Protein AF-A0A2S8PG61-F1 (afdb_monomer_lite)

pLDDT: mean 81.46, std 10.94, range [46.75, 96.38]

Radius of gyration: 24.66 Å; chains: 1; bounding box: 48×45×81 Å

Structure (mmCIF, N/CA/C/O backbone):
data_AF-A0A2S8PG61-F1
#
_entry.id   AF-A0A2S8PG61-F1
#
loop_
_atom_site.group_PDB
_atom_site.id
_atom_site.type_symbol
_atom_site.label_atom_id
_atom_site.label_alt_id
_atom_site.label_comp_id
_atom_site.label_asym_id
_atom_site.label_entity_id
_atom_site.label_seq_id
_atom_site.pdbx_PDB_ins_code
_atom_site.Cartn_x
_atom_site.Cartn_y
_atom_site.Cartn_z
_atom_site.occupancy
_atom_site.B_iso_or_equiv
_atom_site.auth_seq_id
_atom_site.auth_comp_id
_atom_site.auth_asym_id
_atom_site.auth_atom_id
_atom_site.pdbx_PDB_model_num
ATOM 1 N N . MET A 1 1 ? -19.418 -25.663 -50.266 1.00 54.78 1 MET A N 1
ATOM 2 C CA . MET A 1 1 ? -18.998 -24.947 -49.037 1.00 54.78 1 MET A CA 1
ATOM 3 C C . MET A 1 1 ? -17.498 -25.136 -48.743 1.00 54.78 1 MET A C 1
ATOM 5 O O . MET A 1 1 ? -17.201 -25.774 -47.749 1.00 54.78 1 MET A O 1
ATOM 9 N N . LYS A 1 2 ? -16.518 -24.731 -49.581 1.00 58.59 2 LYS A N 1
ATOM 10 C CA . LYS A 1 2 ? -15.133 -25.245 -49.352 1.00 58.59 2 LYS A CA 1
ATOM 11 C C . LYS A 1 2 ? -13.907 -24.356 -49.646 1.00 58.59 2 LYS A C 1
ATOM 13 O O . LYS A 1 2 ? -12.810 -24.835 -49.410 1.00 58.59 2 LYS A O 1
ATOM 18 N N . LYS A 1 3 ? -14.016 -23.087 -50.073 1.00 56.06 3 LYS A N 1
ATOM 19 C CA . LYS A 1 3 ? -12.805 -22.240 -50.269 1.00 56.06 3 LYS A CA 1
ATOM 20 C C . LYS A 1 3 ? -12.860 -20.879 -49.573 1.00 56.06 3 LYS A C 1
ATOM 22 O O . LYS A 1 3 ? -11.926 -20.515 -48.870 1.00 56.06 3 LYS A O 1
ATOM 27 N N . ASN A 1 4 ? -13.991 -20.183 -49.668 1.00 58.91 4 ASN A N 1
ATOM 28 C CA . ASN A 1 4 ? -14.114 -18.824 -49.121 1.00 58.91 4 ASN A CA 1
ATOM 29 C C . ASN A 1 4 ? -14.263 -18.802 -47.587 1.00 58.91 4 ASN A C 1
ATOM 31 O O . ASN A 1 4 ? -13.839 -17.852 -46.945 1.00 58.91 4 ASN A O 1
ATOM 35 N N . TRP A 1 5 ? -14.804 -19.870 -46.992 1.00 64.88 5 TRP A N 1
ATOM 36 C CA . TRP A 1 5 ? -14.913 -20.013 -45.533 1.00 64.88 5 TRP A CA 1
ATOM 37 C C . TRP A 1 5 ? -13.575 -20.374 -44.880 1.00 64.88 5 TRP A C 1
ATOM 39 O O . TRP A 1 5 ? -13.250 -19.857 -43.819 1.00 64.88 5 TRP A O 1
ATOM 49 N N . ALA A 1 6 ? -12.764 -21.201 -45.548 1.00 70.81 6 ALA A N 1
ATOM 50 C CA . ALA A 1 6 ? -11.418 -21.524 -45.084 1.00 70.81 6 ALA A CA 1
ATOM 51 C C . ALA A 1 6 ? -10.512 -20.282 -45.094 1.00 70.81 6 ALA A C 1
ATOM 53 O O . ALA A 1 6 ? -9.771 -20.062 -44.144 1.00 70.81 6 ALA A O 1
ATOM 54 N N . ALA A 1 7 ? -10.628 -19.432 -46.122 1.00 75.06 7 ALA A N 1
ATOM 55 C CA . ALA A 1 7 ? -9.882 -18.177 -46.205 1.00 75.06 7 ALA A CA 1
ATOM 56 C C . ALA A 1 7 ? -10.257 -17.184 -45.089 1.00 75.06 7 ALA A C 1
ATOM 58 O O . ALA A 1 7 ? -9.362 -16.562 -44.520 1.00 75.06 7 ALA A O 1
ATOM 59 N N . LEU A 1 8 ? -11.547 -17.078 -44.741 1.00 79.19 8 LEU A N 1
ATOM 60 C CA . LEU A 1 8 ? -12.043 -16.225 -43.650 1.00 79.19 8 LEU A CA 1
ATOM 61 C C . LEU A 1 8 ? -11.580 -16.703 -42.268 1.00 79.19 8 LEU A C 1
ATOM 63 O O . LEU A 1 8 ? -11.147 -15.900 -41.448 1.00 79.19 8 LEU A O 1
ATOM 67 N N . ILE A 1 9 ? -11.616 -18.014 -42.019 1.00 80.06 9 ILE A N 1
ATOM 68 C CA . ILE A 1 9 ? -11.116 -18.586 -40.761 1.00 80.06 9 ILE A CA 1
ATOM 69 C C . ILE A 1 9 ? -9.601 -18.379 -40.653 1.00 80.06 9 ILE A C 1
ATOM 71 O O . ILE A 1 9 ? -9.112 -17.994 -39.597 1.00 80.06 9 ILE A O 1
ATOM 75 N N . LEU A 1 10 ? -8.855 -18.553 -41.749 1.00 78.06 10 LEU A N 1
ATOM 76 C CA . LEU A 1 10 ? -7.404 -18.359 -41.756 1.00 78.06 10 LEU A CA 1
ATOM 77 C C . LEU A 1 10 ? -7.008 -16.893 -41.506 1.00 78.06 10 LEU A C 1
ATOM 79 O O . LEU A 1 10 ? -6.055 -16.638 -40.776 1.00 78.06 10 LEU A O 1
ATOM 83 N N . THR A 1 11 ? -7.752 -15.928 -42.061 1.00 79.00 11 THR A N 1
ATOM 84 C CA . THR A 1 11 ? -7.518 -14.494 -41.799 1.00 79.00 11 THR A CA 1
ATOM 85 C C . THR A 1 11 ? -7.885 -14.105 -40.374 1.00 79.00 11 THR A C 1
ATOM 87 O O . THR A 1 11 ? -7.160 -13.326 -39.763 1.00 79.00 11 THR A O 1
ATOM 90 N N . LEU A 1 12 ? -8.950 -14.681 -39.811 1.00 78.69 12 LEU A N 1
ATOM 91 C CA . LEU A 1 12 ? -9.326 -14.457 -38.416 1.00 78.69 12 LEU A CA 1
ATOM 92 C C . LEU A 1 12 ? -8.285 -15.044 -37.445 1.00 78.69 12 LEU A C 1
ATOM 94 O O . LEU A 1 12 ? -7.935 -14.401 -36.458 1.00 78.69 12 LEU A O 1
ATOM 98 N N . VAL A 1 13 ? -7.741 -16.226 -37.749 1.00 77.69 13 VAL A N 1
ATOM 99 C CA . VAL A 1 13 ? -6.651 -16.842 -36.974 1.00 77.69 13 VAL A CA 1
ATOM 100 C C . VAL A 1 13 ? -5.367 -16.017 -37.091 1.00 77.69 13 VAL A C 1
ATOM 102 O O . VAL A 1 13 ? -4.743 -15.743 -36.069 1.00 77.69 13 VAL A O 1
ATOM 105 N N . LEU A 1 14 ? -5.002 -15.536 -38.288 1.00 75.69 14 LEU A N 1
ATOM 106 C CA . LEU A 1 14 ? -3.844 -14.646 -38.443 1.00 75.69 14 LEU A CA 1
ATOM 107 C C . LEU A 1 14 ? -4.028 -13.328 -37.677 1.00 75.69 14 LEU A C 1
ATOM 109 O O . LEU A 1 14 ? -3.115 -12.899 -36.974 1.00 75.69 14 LEU A O 1
ATOM 113 N N . ALA A 1 15 ? -5.210 -12.713 -37.752 1.00 70.44 15 ALA A N 1
ATOM 114 C CA . ALA A 1 15 ? -5.517 -11.497 -37.004 1.00 70.44 15 ALA A CA 1
ATOM 115 C C . ALA A 1 15 ? -5.412 -11.727 -35.487 1.00 70.44 15 ALA A C 1
ATOM 117 O O . ALA A 1 15 ? -4.808 -10.914 -34.790 1.00 70.44 15 ALA A O 1
ATOM 118 N N . MET A 1 16 ? -5.893 -12.868 -34.979 1.00 58.53 16 MET A N 1
ATOM 119 C CA . MET A 1 16 ? -5.706 -13.247 -33.575 1.00 58.53 16 MET A CA 1
ATOM 120 C C . MET A 1 16 ? -4.229 -13.452 -33.214 1.00 58.53 16 MET A C 1
ATOM 122 O O . MET A 1 16 ? -3.808 -13.003 -32.152 1.00 58.53 16 MET A O 1
ATOM 126 N N . THR A 1 17 ? -3.413 -14.058 -34.087 1.00 60.53 17 THR A N 1
ATOM 127 C CA . THR A 1 17 ? -1.969 -14.216 -33.823 1.00 60.53 17 THR A CA 1
ATOM 128 C C . THR A 1 17 ? -1.211 -12.888 -33.811 1.00 60.53 17 THR A C 1
ATOM 130 O O . THR A 1 17 ? -0.296 -12.727 -33.009 1.00 60.53 17 THR A O 1
ATOM 133 N N . VAL A 1 18 ? -1.613 -11.909 -34.629 1.00 60.03 18 VAL A N 1
ATOM 134 C CA . VAL A 1 18 ? -1.012 -10.563 -34.634 1.00 60.03 18 VAL A CA 1
ATOM 135 C C . VAL A 1 18 ? -1.413 -9.776 -33.384 1.00 60.03 18 VAL A C 1
ATOM 137 O O . VAL A 1 18 ? -0.570 -9.107 -32.791 1.00 60.03 18 VAL A O 1
ATOM 140 N N . VAL A 1 19 ? -2.661 -9.905 -32.924 1.00 59.19 19 VAL A N 1
ATOM 141 C CA . VAL A 1 19 ? -3.113 -9.309 -31.654 1.00 59.19 19 VAL A CA 1
ATOM 142 C C . VAL A 1 19 ? -2.403 -9.955 -30.455 1.00 59.19 19 VAL A C 1
ATOM 144 O O . VAL A 1 19 ? -1.982 -9.248 -29.542 1.00 59.19 19 VAL A O 1
ATOM 147 N N . LEU A 1 20 ? -2.183 -11.274 -30.476 1.00 52.28 20 LEU A N 1
ATOM 148 C CA . LEU A 1 20 ? -1.404 -11.989 -29.455 1.00 52.28 20 LEU A CA 1
ATOM 149 C C . LEU A 1 20 ? 0.077 -11.580 -29.465 1.00 52.28 20 LEU A C 1
ATOM 151 O O . LEU A 1 20 ? 0.649 -11.358 -28.400 1.00 52.28 20 LEU A O 1
ATOM 155 N N . ALA A 1 21 ? 0.681 -11.410 -30.645 1.00 52.59 21 ALA A N 1
ATOM 156 C CA . ALA A 1 21 ? 2.054 -10.928 -30.783 1.00 52.59 21 ALA A CA 1
ATOM 157 C C . ALA A 1 21 ? 2.205 -9.479 -30.283 1.00 52.59 21 ALA A C 1
ATOM 159 O O . ALA A 1 21 ? 3.141 -9.185 -29.539 1.00 52.59 21 ALA A O 1
ATOM 160 N N . GLY A 1 22 ? 1.247 -8.600 -30.599 1.00 46.75 22 GLY A N 1
ATOM 161 C CA . GLY A 1 22 ? 1.210 -7.213 -30.118 1.00 46.75 22 GLY A CA 1
ATOM 162 C C . GLY A 1 22 ? 0.930 -7.071 -28.618 1.00 46.75 22 GLY A C 1
ATOM 163 O O . GLY A 1 22 ? 1.325 -6.084 -28.009 1.00 46.75 22 GLY A O 1
ATOM 164 N N . CYS A 1 23 ? 0.310 -8.074 -27.992 1.00 51.50 23 CYS A N 1
ATOM 165 C CA . CYS A 1 23 ? 0.127 -8.127 -26.541 1.00 51.50 23 CYS A CA 1
ATOM 166 C C . CYS A 1 23 ? 1.311 -8.798 -25.807 1.00 51.50 23 CYS A C 1
ATOM 168 O O . CYS A 1 23 ? 1.326 -8.830 -24.575 1.00 51.50 23 CYS A O 1
ATOM 170 N N . SER A 1 24 ? 2.286 -9.334 -26.556 1.00 50.06 24 SER A N 1
ATOM 171 C CA . SER A 1 24 ? 3.480 -10.035 -26.053 1.00 50.06 24 SER A CA 1
ATOM 172 C C . SER A 1 24 ? 4.784 -9.239 -26.197 1.00 50.06 24 SER A C 1
ATOM 174 O O . SER A 1 24 ? 5.817 -9.646 -25.663 1.00 50.06 24 SER A O 1
ATOM 176 N N . SER A 1 25 ? 4.767 -8.107 -26.909 1.00 60.09 25 SER A N 1
ATOM 177 C CA . SER A 1 25 ? 5.949 -7.259 -27.049 1.00 60.09 25 SER A CA 1
ATOM 178 C C . SER A 1 25 ? 6.213 -6.526 -25.737 1.00 60.09 25 SER A C 1
ATOM 180 O O . SER A 1 25 ? 5.432 -5.660 -25.337 1.00 60.09 25 SER A O 1
ATOM 182 N N . LYS A 1 26 ? 7.321 -6.876 -25.074 1.00 70.62 26 LYS A N 1
ATOM 183 C CA . LYS A 1 26 ? 7.856 -6.105 -23.949 1.00 70.62 26 LYS A CA 1
ATOM 184 C C . LYS A 1 26 ? 8.030 -4.655 -24.391 1.00 70.62 26 LYS A C 1
ATOM 186 O O . LYS A 1 26 ? 8.637 -4.400 -25.430 1.00 70.62 26 LYS A O 1
ATOM 191 N N . LYS A 1 27 ? 7.470 -3.730 -23.617 1.00 82.25 27 LYS A N 1
ATOM 192 C CA . LYS A 1 27 ? 7.706 -2.301 -23.820 1.00 82.25 27 LYS A CA 1
ATOM 193 C C . LYS A 1 27 ? 9.094 -1.946 -23.307 1.00 82.25 27 LYS A C 1
ATOM 195 O O . LYS A 1 27 ? 9.612 -2.634 -22.428 1.00 82.25 27 LYS A O 1
ATOM 200 N N . GLU A 1 28 ? 9.657 -0.850 -23.806 1.00 88.88 28 GLU A N 1
ATOM 201 C CA . GLU A 1 28 ? 10.841 -0.254 -23.182 1.00 88.88 28 GLU A CA 1
ATOM 202 C C . GLU A 1 28 ? 10.574 -0.018 -21.680 1.00 88.88 28 GLU A C 1
ATOM 204 O O . GLU A 1 28 ? 9.478 0.435 -21.335 1.00 88.88 28 GLU A O 1
ATOM 209 N N . PRO A 1 29 ? 11.522 -0.307 -20.767 1.00 88.00 29 PRO A N 1
ATOM 210 C CA . PRO A 1 29 ? 11.251 -0.384 -19.327 1.00 88.00 29 PRO A CA 1
ATOM 211 C C . PRO A 1 29 ? 10.610 0.877 -18.732 1.00 88.00 29 PRO A C 1
ATOM 213 O O . PRO A 1 29 ? 9.673 0.804 -17.936 1.00 88.00 29 PRO A O 1
ATOM 216 N N . LYS A 1 30 ? 11.079 2.053 -19.155 1.00 88.56 30 LYS A N 1
ATOM 217 C CA . LYS A 1 30 ? 10.515 3.339 -18.731 1.00 88.56 30 LYS A CA 1
ATOM 218 C C . LYS A 1 30 ? 9.091 3.542 -19.254 1.00 88.56 30 LYS A C 1
ATOM 220 O O . LYS A 1 30 ? 8.208 3.902 -18.484 1.00 88.56 30 LYS A O 1
ATOM 225 N N . GLU A 1 31 ? 8.846 3.230 -20.525 1.00 87.94 31 GLU A N 1
ATOM 226 C CA . GLU A 1 31 ? 7.510 3.316 -21.130 1.00 87.94 31 GLU A CA 1
ATOM 227 C C . GLU A 1 31 ? 6.535 2.316 -20.484 1.00 87.94 31 GLU A C 1
ATOM 229 O O . GLU A 1 31 ? 5.353 2.609 -20.296 1.00 87.94 31 GLU A O 1
ATOM 234 N N . ALA A 1 32 ? 7.023 1.130 -20.107 1.00 88.25 32 ALA A N 1
ATOM 235 C CA . ALA A 1 32 ? 6.247 0.129 -19.385 1.00 88.25 32 ALA A 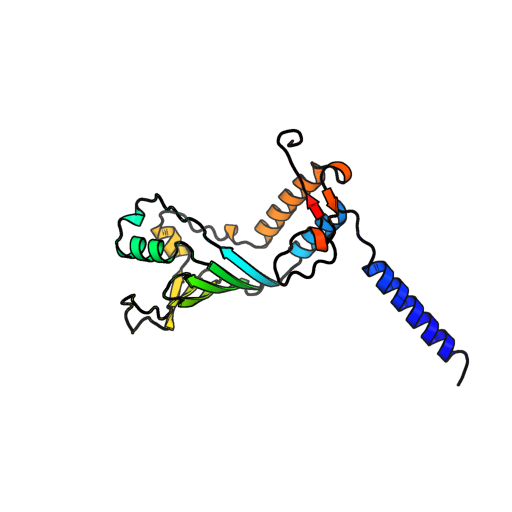CA 1
ATOM 236 C C . ALA A 1 32 ? 5.773 0.668 -18.025 1.00 88.25 32 ALA A C 1
ATOM 238 O O . ALA A 1 32 ? 4.599 0.510 -17.673 1.00 88.25 32 ALA A O 1
ATOM 239 N N . LEU A 1 33 ? 6.657 1.339 -17.279 1.00 87.88 33 LEU A N 1
ATOM 240 C CA . LEU A 1 33 ? 6.324 1.958 -15.995 1.00 87.88 33 LEU A CA 1
ATOM 241 C C . LEU A 1 33 ? 5.403 3.173 -16.148 1.00 87.88 33 LEU A C 1
ATOM 243 O O . LEU A 1 33 ? 4.432 3.279 -15.401 1.00 87.88 33 LEU A O 1
ATOM 247 N N . GLU A 1 34 ? 5.646 4.045 -17.128 1.00 87.12 34 GLU A N 1
ATOM 248 C CA . GLU A 1 34 ? 4.773 5.186 -17.437 1.00 87.12 34 GLU A CA 1
ATOM 249 C C . GLU A 1 34 ? 3.352 4.719 -17.776 1.00 87.12 34 GLU A C 1
ATOM 251 O O . GLU A 1 34 ? 2.372 5.189 -17.193 1.00 87.12 34 GLU A O 1
ATOM 256 N N . ALA A 1 35 ? 3.225 3.729 -18.664 1.00 87.69 35 ALA A N 1
ATOM 257 C CA . ALA A 1 35 ? 1.934 3.157 -19.029 1.00 87.69 35 ALA A CA 1
ATOM 258 C C . ALA A 1 35 ? 1.233 2.502 -17.828 1.00 87.69 35 ALA A C 1
ATOM 260 O O . ALA A 1 35 ? 0.019 2.646 -17.665 1.00 87.69 35 ALA A O 1
ATOM 261 N N . SER A 1 36 ? 1.988 1.811 -16.969 1.00 86.94 36 SER A N 1
ATOM 262 C CA . SER A 1 36 ? 1.458 1.194 -15.749 1.00 86.94 36 SER A CA 1
ATOM 263 C C . SER A 1 36 ? 0.962 2.245 -14.755 1.00 86.94 36 SER A C 1
ATOM 265 O O . SER A 1 36 ? -0.138 2.100 -14.227 1.00 86.94 36 SER A O 1
ATOM 267 N N . ALA A 1 37 ? 1.705 3.338 -14.561 1.00 86.75 37 ALA A N 1
ATOM 268 C CA . ALA A 1 37 ? 1.301 4.452 -13.705 1.00 86.75 37 ALA A CA 1
ATOM 269 C C . ALA A 1 37 ? 0.024 5.133 -14.225 1.00 86.75 37 ALA A C 1
ATOM 271 O O . ALA A 1 37 ? -0.914 5.372 -13.464 1.00 86.75 37 ALA A O 1
ATOM 272 N N . VAL A 1 38 ? -0.060 5.380 -15.536 1.00 86.62 38 VAL A N 1
ATOM 273 C CA . VAL A 1 38 ? -1.265 5.935 -16.171 1.00 86.62 38 VAL A CA 1
ATOM 274 C C . VAL A 1 38 ? -2.469 5.013 -15.991 1.00 86.62 38 VAL A C 1
ATOM 276 O O . VAL A 1 38 ? -3.568 5.487 -15.704 1.00 86.62 38 VAL A O 1
ATOM 279 N N . ASN A 1 39 ? -2.286 3.701 -16.140 1.00 88.25 39 ASN A N 1
ATOM 280 C CA . ASN A 1 39 ? -3.362 2.738 -15.925 1.00 88.25 39 ASN A CA 1
ATOM 281 C C . ASN A 1 39 ? -3.785 2.669 -14.454 1.00 88.25 39 ASN A C 1
ATOM 283 O O . ASN A 1 39 ? -4.984 2.660 -14.186 1.00 88.25 39 ASN A O 1
ATOM 287 N N . ALA A 1 40 ? -2.838 2.713 -13.513 1.00 85.56 40 ALA A N 1
ATOM 288 C CA . ALA A 1 40 ? -3.130 2.765 -12.082 1.00 85.56 40 ALA A CA 1
ATOM 289 C C . ALA A 1 40 ? -3.980 3.996 -11.715 1.00 85.56 40 ALA A C 1
ATOM 291 O O . ALA A 1 40 ? -4.973 3.872 -11.004 1.00 85.56 40 ALA A O 1
ATOM 292 N N . MET A 1 41 ? -3.681 5.174 -12.279 1.00 83.69 41 MET A N 1
ATOM 293 C CA . MET A 1 41 ? -4.474 6.395 -12.050 1.00 83.69 41 MET A CA 1
ATOM 294 C C . MET A 1 41 ? -5.922 6.298 -12.566 1.00 83.69 41 MET A C 1
ATOM 296 O O . MET A 1 41 ? -6.825 6.957 -12.036 1.00 83.69 41 MET A O 1
ATOM 300 N N . LYS A 1 42 ? -6.163 5.468 -13.587 1.00 86.19 42 LYS A N 1
ATOM 301 C CA . LYS A 1 42 ? -7.498 5.229 -14.159 1.00 86.19 42 LYS A CA 1
ATOM 302 C C . LYS A 1 42 ? -8.324 4.217 -13.368 1.00 86.19 42 LYS A C 1
ATOM 304 O O . LYS A 1 42 ? -9.521 4.116 -13.621 1.00 86.19 42 LYS A O 1
ATOM 309 N N . MET A 1 43 ? -7.725 3.477 -12.433 1.00 87.31 43 MET A N 1
ATOM 310 C CA . MET A 1 43 ? -8.457 2.498 -11.634 1.00 87.31 43 MET A CA 1
ATOM 311 C C . MET A 1 43 ? -9.529 3.200 -10.788 1.00 87.31 43 MET A C 1
ATOM 313 O O . MET A 1 43 ? -9.278 4.211 -10.125 1.00 87.31 43 MET A O 1
ATOM 317 N N . THR A 1 44 ? -10.745 2.660 -10.841 1.00 89.31 44 THR A N 1
ATOM 318 C CA . THR A 1 44 ? -11.893 3.075 -10.017 1.00 89.31 44 THR A CA 1
ATOM 319 C C . THR A 1 44 ? -12.100 2.146 -8.827 1.00 89.31 44 THR A C 1
ATOM 321 O O . THR A 1 44 ? -12.791 2.505 -7.883 1.00 89.31 44 THR A O 1
ATOM 324 N N . SER A 1 45 ? -11.496 0.962 -8.860 1.00 91.06 45 SER A N 1
ATOM 325 C CA . SER A 1 45 ? -11.490 -0.009 -7.774 1.00 91.06 45 SER A CA 1
ATOM 326 C C . SER A 1 45 ? -10.236 -0.868 -7.859 1.00 91.06 45 SER A C 1
ATOM 328 O O . SER A 1 45 ? -9.723 -1.096 -8.958 1.00 91.06 45 SER A O 1
ATOM 330 N N . TYR A 1 46 ? -9.760 -1.371 -6.727 1.00 90.62 46 TYR A N 1
ATOM 331 C CA . TYR A 1 46 ? -8.642 -2.310 -6.685 1.00 90.62 46 TYR A CA 1
ATOM 332 C C . TYR A 1 46 ? -8.722 -3.214 -5.457 1.00 90.62 46 TYR A C 1
ATOM 334 O O . TYR A 1 46 ? -9.234 -2.817 -4.412 1.00 90.62 46 TYR A O 1
ATOM 342 N N . GLU A 1 47 ? -8.187 -4.423 -5.598 1.00 91.88 47 GLU A N 1
ATOM 343 C CA . GLU A 1 47 ? -7.885 -5.322 -4.486 1.00 91.88 47 GLU A CA 1
ATOM 344 C C . GLU A 1 47 ? -6.426 -5.100 -4.074 1.00 91.88 47 GLU A C 1
ATOM 346 O O . GLU A 1 47 ? -5.538 -4.956 -4.916 1.00 91.88 47 GLU A O 1
ATOM 351 N N . MET A 1 48 ? -6.181 -5.051 -2.773 1.00 90.50 48 MET A N 1
ATOM 352 C CA . MET A 1 48 ? -4.871 -4.890 -2.168 1.00 90.50 48 MET A CA 1
ATOM 353 C C . MET A 1 48 ? -4.600 -6.091 -1.274 1.00 90.50 48 MET A C 1
ATOM 355 O O . MET A 1 48 ? -5.415 -6.424 -0.420 1.00 90.50 48 MET A O 1
ATOM 359 N N . LYS A 1 49 ? -3.424 -6.695 -1.438 1.00 90.56 49 LYS A N 1
ATOM 360 C CA . LYS A 1 49 ? -2.891 -7.700 -0.518 1.00 90.56 49 LYS A CA 1
ATOM 361 C C . LYS A 1 49 ? -1.523 -7.257 -0.060 1.00 90.56 49 LYS A C 1
ATOM 363 O O . LYS A 1 49 ? -0.624 -7.075 -0.878 1.00 90.56 49 LYS A O 1
ATOM 368 N N . SER A 1 50 ? -1.371 -7.102 1.243 1.00 88.50 50 SER A N 1
ATOM 369 C CA . SER A 1 50 ? -0.109 -6.735 1.869 1.00 88.50 50 SER A CA 1
ATOM 370 C C . SER A 1 50 ? 0.221 -7.737 2.957 1.00 88.50 50 SER A C 1
ATOM 372 O O . SER A 1 50 ? -0.640 -8.143 3.731 1.00 88.50 50 SER A O 1
ATOM 374 N N . LYS A 1 51 ? 1.492 -8.118 3.040 1.00 89.19 51 LYS A N 1
ATOM 375 C CA . LYS A 1 51 ? 2.015 -8.978 4.095 1.00 89.19 51 LYS A CA 1
ATOM 376 C C . LYS A 1 51 ? 3.258 -8.328 4.676 1.00 89.19 51 LYS A C 1
ATOM 378 O O . LYS A 1 51 ? 4.216 -8.055 3.960 1.00 89.19 51 LYS A O 1
ATOM 383 N N . VAL A 1 52 ? 3.237 -8.093 5.980 1.00 88.12 52 VAL A N 1
ATOM 384 C CA . VAL A 1 52 ? 4.332 -7.484 6.731 1.00 88.12 52 VAL A CA 1
ATOM 385 C C . VAL A 1 52 ? 4.775 -8.473 7.796 1.00 88.12 52 VAL A C 1
ATOM 387 O O . VAL A 1 52 ? 4.008 -8.846 8.677 1.00 88.12 52 VAL A O 1
ATOM 390 N N . THR A 1 53 ? 6.026 -8.920 7.716 1.00 84.94 53 THR A N 1
ATOM 391 C CA . THR A 1 53 ? 6.630 -9.746 8.768 1.00 84.94 53 THR A CA 1
ATOM 392 C C . THR A 1 53 ? 7.476 -8.861 9.662 1.00 84.94 53 THR A C 1
ATOM 394 O O . THR A 1 53 ? 8.494 -8.323 9.227 1.00 84.94 53 THR A O 1
ATOM 397 N N . ILE A 1 54 ? 7.060 -8.725 10.915 1.00 81.94 54 ILE A N 1
ATOM 398 C CA . ILE A 1 54 ? 7.781 -7.944 11.908 1.00 81.94 54 ILE A CA 1
ATOM 399 C C . ILE A 1 54 ? 8.824 -8.858 12.551 1.00 81.94 54 ILE A C 1
ATOM 401 O O . ILE A 1 54 ? 8.467 -9.823 13.218 1.00 81.94 54 ILE A O 1
ATOM 405 N N . LYS A 1 55 ? 10.115 -8.580 12.330 1.00 75.88 55 LYS A N 1
ATOM 406 C CA . LYS A 1 55 ? 11.214 -9.355 12.938 1.00 75.88 55 LYS A CA 1
ATOM 407 C C . LYS A 1 55 ? 11.579 -8.849 14.330 1.00 75.88 55 LYS A C 1
ATOM 409 O O . LYS A 1 55 ? 11.703 -9.640 15.250 1.00 75.88 55 LYS A O 1
ATOM 414 N N . ASP A 1 56 ? 11.736 -7.539 14.479 1.00 75.00 56 ASP A N 1
ATOM 415 C CA . ASP A 1 56 ? 12.043 -6.912 15.762 1.00 75.00 56 ASP A CA 1
ATOM 416 C C . ASP A 1 56 ? 11.300 -5.577 15.856 1.00 75.00 56 ASP A C 1
ATOM 418 O O . ASP A 1 56 ? 11.599 -4.641 15.115 1.00 75.00 56 ASP A O 1
ATOM 422 N N . LEU A 1 57 ? 10.273 -5.521 16.709 1.00 72.50 57 LEU A N 1
ATOM 423 C CA . LEU A 1 57 ? 9.496 -4.307 16.955 1.00 72.50 57 LEU A CA 1
ATOM 424 C C . LEU A 1 57 ? 9.982 -3.648 18.239 1.00 72.50 57 LEU A C 1
ATOM 426 O O . LEU A 1 57 ? 9.798 -4.188 19.334 1.00 72.50 57 LEU A O 1
ATOM 430 N N . GLN A 1 58 ? 10.541 -2.451 18.095 1.00 70.12 58 GLN A N 1
ATOM 431 C CA . GLN A 1 58 ? 10.925 -1.591 19.206 1.00 70.12 58 GLN A CA 1
ATOM 432 C C . GLN A 1 58 ? 10.132 -0.288 19.099 1.00 70.12 58 GLN A C 1
ATOM 434 O O . GLN A 1 58 ? 10.289 0.464 18.141 1.00 70.12 58 GLN A O 1
ATOM 439 N N . VAL A 1 59 ? 9.250 -0.035 20.066 1.00 65.62 59 VAL A N 1
ATOM 440 C C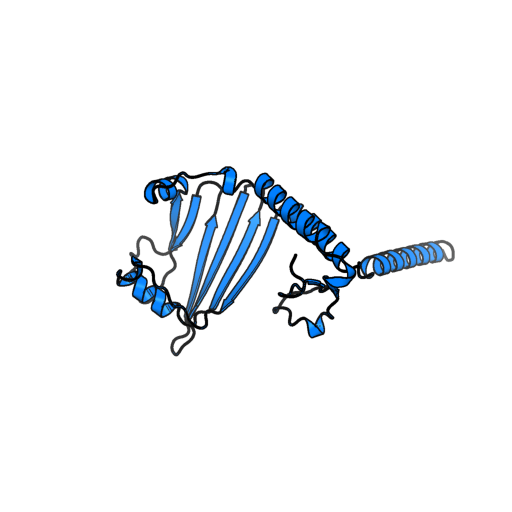A . VAL A 1 59 ? 8.455 1.197 20.138 1.00 65.62 59 VAL A CA 1
ATOM 441 C C . VAL A 1 59 ? 8.950 2.009 21.328 1.00 65.62 59 VAL A C 1
ATOM 443 O O . VAL A 1 59 ? 8.950 1.515 22.451 1.00 65.62 59 VAL A O 1
ATOM 446 N N . THR A 1 60 ? 9.381 3.246 21.080 1.00 62.16 60 THR A N 1
ATOM 447 C CA . THR A 1 60 ? 9.987 4.150 22.079 1.00 62.16 60 THR A CA 1
ATOM 448 C C . THR A 1 60 ? 9.064 5.298 22.509 1.00 62.16 60 THR A C 1
ATOM 450 O O . THR A 1 60 ? 9.511 6.263 23.122 1.00 62.16 60 THR A O 1
ATOM 453 N N . SER A 1 61 ? 7.767 5.228 22.195 1.00 58.22 61 SER A N 1
ATOM 454 C CA . SER A 1 61 ? 6.801 6.282 22.529 1.00 58.22 61 SER A CA 1
ATOM 455 C C . SER A 1 61 ? 6.332 6.226 23.987 1.00 58.22 61 SER A C 1
ATOM 457 O O . SER A 1 61 ? 6.046 5.142 24.491 1.00 58.22 61 SER A O 1
ATOM 459 N N . ALA A 1 62 ? 6.100 7.392 24.603 1.00 53.53 62 ALA A N 1
ATOM 460 C CA . ALA A 1 62 ? 5.544 7.549 25.959 1.00 53.53 62 ALA A CA 1
ATOM 461 C C . ALA A 1 62 ? 4.176 6.856 26.180 1.00 53.53 62 ALA A C 1
ATOM 463 O O . ALA A 1 62 ? 3.792 6.562 27.305 1.00 53.53 62 ALA A O 1
ATOM 464 N N . SER A 1 63 ? 3.445 6.530 25.109 1.00 54.47 63 SER A N 1
ATOM 465 C CA . SER A 1 63 ? 2.202 5.741 25.153 1.00 54.47 63 SER A CA 1
ATOM 466 C C . SER A 1 63 ? 2.410 4.268 25.551 1.00 54.47 63 SER A C 1
ATOM 468 O O . SER A 1 63 ? 1.434 3.555 25.785 1.00 54.47 63 SER A O 1
ATOM 470 N N . ALA A 1 64 ? 3.662 3.803 25.623 1.00 51.91 64 ALA A N 1
ATOM 471 C CA . ALA A 1 64 ? 4.031 2.454 26.052 1.00 51.91 64 ALA A CA 1
ATOM 472 C C . ALA A 1 64 ? 3.911 2.232 27.575 1.00 51.91 64 ALA A C 1
ATOM 474 O O . ALA A 1 64 ? 3.961 1.084 28.013 1.00 51.91 64 ALA A O 1
ATOM 475 N N . ASP A 1 65 ? 3.692 3.292 28.365 1.00 55.62 65 ASP A N 1
ATOM 476 C CA . ASP A 1 65 ? 3.498 3.202 29.822 1.00 55.62 65 ASP A CA 1
ATOM 477 C C . ASP A 1 65 ? 2.105 2.677 30.223 1.00 55.62 65 ASP A C 1
ATOM 479 O O . ASP A 1 65 ? 1.851 2.380 31.391 1.00 55.62 65 ASP A O 1
ATOM 483 N N . ASN A 1 66 ? 1.187 2.511 29.264 1.00 68.56 66 ASN A N 1
ATOM 484 C CA . ASN A 1 66 ? -0.080 1.830 29.509 1.00 68.56 66 ASN A CA 1
ATOM 485 C C . ASN A 1 66 ? 0.127 0.304 29.470 1.00 68.56 66 ASN A C 1
ATOM 487 O O . ASN A 1 66 ? 0.507 -0.252 28.438 1.00 68.56 66 ASN A O 1
ATOM 491 N N . ALA A 1 67 ? -0.180 -0.385 30.574 1.00 68.75 67 ALA A N 1
ATOM 492 C CA . ALA A 1 67 ? -0.042 -1.840 30.705 1.00 68.75 67 ALA A CA 1
ATOM 493 C C . ALA A 1 67 ? -0.778 -2.636 29.606 1.00 68.75 67 ALA A C 1
ATOM 495 O O . ALA A 1 67 ? -0.300 -3.682 29.171 1.00 68.75 67 ALA A O 1
ATOM 496 N N . ALA A 1 68 ? -1.911 -2.130 29.107 1.00 69.19 68 ALA A N 1
ATOM 497 C CA . ALA A 1 68 ? -2.620 -2.757 27.993 1.00 69.19 68 ALA A CA 1
ATOM 498 C C . ALA A 1 68 ? -1.866 -2.585 26.662 1.00 69.19 68 ALA A C 1
ATOM 500 O O . ALA A 1 68 ? -1.797 -3.513 25.857 1.00 69.19 68 ALA A O 1
ATOM 501 N N . ALA A 1 69 ? -1.254 -1.418 26.441 1.00 71.06 69 ALA A N 1
ATOM 502 C CA . ALA A 1 69 ? -0.466 -1.154 25.242 1.00 71.06 69 ALA A CA 1
ATOM 503 C C . ALA A 1 69 ? 0.817 -1.997 25.224 1.00 71.06 69 ALA A C 1
ATOM 505 O O . ALA A 1 69 ? 1.145 -2.583 24.195 1.00 71.06 69 ALA A O 1
ATOM 506 N N . SER A 1 70 ? 1.510 -2.131 26.359 1.00 73.38 70 SER A N 1
ATOM 507 C CA . SER A 1 70 ? 2.731 -2.942 26.449 1.00 73.38 70 SER A CA 1
ATOM 508 C C . SER A 1 70 ? 2.470 -4.434 26.197 1.00 73.38 70 SER A C 1
ATOM 510 O O . SER A 1 70 ? 3.277 -5.093 25.537 1.00 73.38 70 SER A O 1
ATOM 512 N N . GLN A 1 71 ? 1.316 -4.953 26.631 1.00 73.19 71 GLN A N 1
ATOM 513 C CA . GLN A 1 71 ? 0.885 -6.322 26.343 1.00 73.19 71 GLN A CA 1
ATOM 514 C C . GLN A 1 71 ? 0.560 -6.537 24.855 1.00 73.19 71 GLN A C 1
ATOM 516 O O . GLN A 1 71 ? 0.967 -7.542 24.277 1.00 73.19 71 GLN A O 1
ATOM 521 N N . VAL A 1 72 ? -0.116 -5.593 24.194 1.00 75.19 72 VAL A N 1
ATOM 522 C CA . VAL A 1 72 ? -0.359 -5.690 22.742 1.00 75.19 72 VAL A CA 1
ATOM 523 C C . VAL A 1 72 ? 0.962 -5.634 21.967 1.00 75.19 72 VAL A C 1
ATOM 525 O O . VAL A 1 72 ? 1.178 -6.423 21.049 1.00 75.19 72 VAL A O 1
ATOM 528 N N . MET A 1 73 ? 1.889 -4.758 22.363 1.00 76.88 73 MET A N 1
ATOM 529 C CA . MET A 1 73 ? 3.202 -4.649 21.718 1.00 76.88 73 MET A CA 1
ATOM 530 C C . MET A 1 73 ? 4.045 -5.917 21.883 1.00 76.88 73 MET A C 1
ATOM 532 O O . MET A 1 73 ? 4.740 -6.308 20.947 1.00 76.88 73 MET A O 1
ATOM 536 N N . SER A 1 74 ? 3.986 -6.579 23.044 1.00 75.44 74 SER A N 1
ATOM 537 C CA . SER A 1 74 ? 4.700 -7.841 23.261 1.00 75.44 74 SER A CA 1
ATOM 538 C C . SER A 1 74 ? 4.124 -8.980 22.419 1.00 75.44 74 SER A C 1
ATOM 540 O O . SER A 1 74 ? 4.901 -9.776 21.898 1.00 75.44 74 SER A O 1
ATOM 542 N N . MET A 1 75 ? 2.803 -9.005 22.200 1.00 74.62 75 MET A N 1
ATOM 543 C CA . MET A 1 75 ? 2.160 -9.943 21.274 1.00 74.62 75 MET A CA 1
ATOM 544 C C . MET A 1 75 ? 2.595 -9.701 19.824 1.00 74.62 75 MET A C 1
ATOM 546 O O . MET A 1 75 ? 2.831 -10.656 19.096 1.00 74.62 75 MET A O 1
ATOM 550 N N . LEU A 1 76 ? 2.746 -8.445 19.395 1.00 78.94 76 LEU A N 1
ATOM 551 C CA . LEU A 1 76 ? 3.122 -8.110 18.014 1.00 78.94 76 LEU A CA 1
ATOM 552 C C . LEU A 1 76 ? 4.597 -8.395 17.671 1.00 78.94 76 LEU A C 1
ATOM 554 O O . LEU A 1 76 ? 4.962 -8.398 16.490 1.00 78.94 76 LEU A O 1
ATOM 558 N N . LYS A 1 77 ? 5.459 -8.662 18.662 1.00 78.75 77 LYS A N 1
ATOM 559 C CA . LYS A 1 77 ? 6.838 -9.105 18.402 1.00 78.75 77 LYS A CA 1
ATOM 560 C C . LYS A 1 77 ? 6.812 -10.449 17.673 1.00 78.75 77 LYS A C 1
ATOM 562 O O . LYS A 1 77 ? 6.191 -11.396 18.138 1.00 78.75 77 LYS A O 1
ATOM 567 N N . ASN A 1 78 ? 7.513 -10.545 16.544 1.00 76.25 78 ASN A N 1
ATOM 568 C CA . ASN A 1 78 ? 7.505 -11.715 15.652 1.00 76.25 78 ASN A CA 1
ATOM 569 C C . ASN A 1 78 ? 6.154 -12.013 14.973 1.00 76.25 78 ASN A C 1
ATOM 571 O O . ASN A 1 78 ? 5.985 -13.095 14.401 1.00 76.25 78 ASN A O 1
ATOM 575 N N . ALA A 1 79 ? 5.197 -11.081 15.003 1.00 85.25 79 ALA A N 1
ATOM 576 C CA . ALA A 1 79 ? 3.926 -11.263 14.320 1.00 85.25 79 ALA A CA 1
ATOM 577 C C . ALA A 1 79 ? 4.064 -11.093 12.799 1.00 85.25 79 ALA A C 1
ATOM 579 O O . ALA A 1 79 ? 4.848 -10.293 12.277 1.00 85.25 79 ALA A O 1
ATOM 580 N N . GLU A 1 80 ? 3.250 -11.851 12.078 1.00 88.25 80 GLU A N 1
ATOM 581 C CA . GLU A 1 80 ? 3.000 -11.652 10.661 1.00 88.25 80 GLU A CA 1
ATOM 582 C C . GLU A 1 80 ? 1.646 -10.968 10.491 1.00 88.25 80 GLU A C 1
ATOM 584 O O . GLU A 1 80 ? 0.604 -11.529 10.826 1.00 88.25 80 GLU A O 1
ATOM 589 N N . LEU A 1 81 ? 1.679 -9.744 9.975 1.00 90.50 81 LEU A N 1
ATOM 590 C CA . LEU A 1 81 ? 0.496 -8.959 9.674 1.00 90.50 81 LEU A CA 1
ATOM 591 C C . LEU A 1 81 ? 0.120 -9.157 8.211 1.00 90.50 81 LEU A C 1
ATOM 593 O O . LEU A 1 81 ? 0.975 -9.050 7.329 1.00 90.50 81 LEU A O 1
ATOM 597 N N . THR A 1 82 ? -1.153 -9.407 7.946 1.00 92.31 82 THR A N 1
ATOM 598 C CA . THR A 1 82 ? -1.716 -9.399 6.597 1.00 92.31 82 THR A CA 1
ATOM 599 C C . THR A 1 82 ? -2.780 -8.320 6.505 1.00 92.31 82 THR A C 1
ATOM 601 O O . THR A 1 82 ? -3.504 -8.060 7.461 1.00 92.31 82 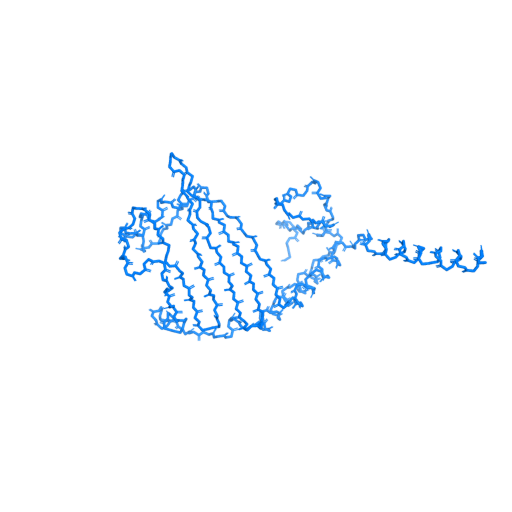THR A O 1
ATOM 604 N N . ILE A 1 83 ? -2.852 -7.646 5.368 1.00 93.69 83 ILE A N 1
ATOM 605 C CA . ILE A 1 83 ? -3.890 -6.665 5.074 1.00 93.69 83 ILE A CA 1
ATOM 606 C C . ILE A 1 83 ? -4.461 -7.054 3.723 1.00 93.69 83 ILE A C 1
ATOM 608 O O . ILE A 1 83 ? -3.786 -6.913 2.703 1.00 93.69 83 ILE A O 1
ATOM 612 N N . ASP A 1 84 ? -5.696 -7.529 3.737 1.00 94.75 84 ASP A N 1
ATOM 613 C CA . ASP A 1 84 ? -6.486 -7.775 2.538 1.00 94.75 84 ASP A CA 1
ATOM 614 C C . ASP A 1 84 ? -7.519 -6.664 2.439 1.00 94.75 84 ASP A C 1
ATOM 616 O O . ASP A 1 84 ? -8.268 -6.435 3.386 1.00 94.75 84 ASP A O 1
ATOM 620 N N . GLY A 1 85 ? -7.554 -5.938 1.331 1.00 94.12 85 GLY A N 1
ATOM 621 C CA . GLY A 1 85 ? -8.451 -4.805 1.180 1.00 94.12 85 GLY A CA 1
ATOM 622 C C . GLY A 1 85 ? -9.033 -4.678 -0.212 1.00 94.12 85 GLY A C 1
ATOM 623 O O . GLY A 1 85 ? -8.442 -5.112 -1.194 1.00 94.12 85 GLY A O 1
ATOM 624 N N . VAL A 1 86 ? -10.194 -4.046 -0.291 1.00 95.69 86 VAL A N 1
ATOM 625 C CA . VAL A 1 86 ? -10.860 -3.671 -1.532 1.00 95.69 86 VAL A CA 1
ATOM 626 C C . VAL A 1 86 ? -11.230 -2.203 -1.429 1.00 95.69 86 VAL A C 1
ATOM 628 O O . VAL A 1 86 ? -11.914 -1.786 -0.497 1.00 95.69 86 VAL A O 1
ATOM 631 N N . TYR A 1 87 ? -10.776 -1.417 -2.395 1.00 92.94 87 TYR A N 1
ATOM 632 C CA . TYR A 1 87 ? -11.155 -0.020 -2.541 1.00 92.94 87 TYR A CA 1
ATOM 633 C C . TYR A 1 87 ? -12.136 0.144 -3.697 1.00 92.94 87 TYR A C 1
ATOM 635 O O . TYR A 1 87 ? -11.949 -0.452 -4.761 1.00 92.94 87 TYR A O 1
ATOM 643 N N . GLN A 1 88 ? -13.140 0.998 -3.508 1.00 92.56 88 GLN A N 1
ATOM 644 C CA . GLN A 1 88 ? -14.059 1.451 -4.547 1.00 92.56 88 GLN A CA 1
ATOM 645 C C . GLN A 1 88 ? -14.204 2.973 -4.483 1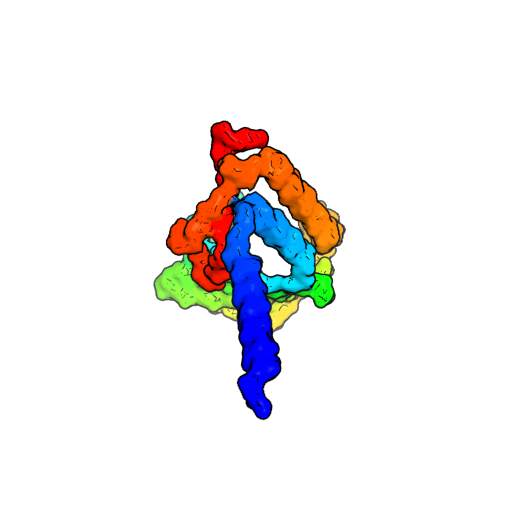.00 92.56 88 GLN A C 1
ATOM 647 O O . GLN A 1 88 ? -14.556 3.531 -3.446 1.00 92.56 88 GLN A O 1
ATOM 652 N N . ASN A 1 89 ? -13.961 3.648 -5.606 1.00 87.38 89 ASN A N 1
ATOM 653 C CA . ASN A 1 89 ? -14.033 5.105 -5.719 1.00 87.38 89 ASN A CA 1
ATOM 654 C C . ASN A 1 89 ? -15.468 5.643 -5.658 1.00 87.38 89 ASN A C 1
ATOM 656 O O . ASN A 1 89 ? -15.663 6.794 -5.307 1.00 87.38 89 ASN A O 1
ATOM 660 N N . ASP A 1 90 ? -16.472 4.832 -5.971 1.00 87.50 90 ASP A N 1
ATOM 661 C CA . ASP A 1 90 ? -17.888 5.159 -5.788 1.00 87.50 90 ASP A CA 1
ATOM 662 C C . ASP A 1 90 ? -18.523 3.966 -5.057 1.00 87.50 90 ASP A C 1
ATOM 664 O O . ASP A 1 90 ? -18.556 2.883 -5.647 1.00 87.50 90 ASP A O 1
ATOM 668 N N . PRO A 1 91 ? -18.888 4.076 -3.761 1.00 89.75 91 PRO A N 1
ATOM 669 C CA . PRO A 1 91 ? -19.152 5.297 -2.979 1.00 89.75 91 PRO A CA 1
ATOM 670 C C . PRO A 1 91 ? -17.968 5.829 -2.128 1.00 89.75 91 PRO A C 1
ATOM 672 O O . PRO A 1 91 ? -18.185 6.343 -1.034 1.00 89.75 91 PRO A O 1
ATOM 675 N N . GLN A 1 92 ? -16.715 5.719 -2.588 1.00 88.31 92 GLN A N 1
ATOM 676 C CA . GLN A 1 92 ? -15.500 6.046 -1.806 1.00 88.31 92 GLN A CA 1
ATOM 677 C C . GLN A 1 92 ? -15.404 5.233 -0.508 1.00 88.31 92 GLN A C 1
ATOM 679 O O . GLN A 1 92 ? -15.344 5.764 0.604 1.00 88.31 92 GLN A O 1
ATOM 684 N N . GLN A 1 93 ? -15.385 3.913 -0.664 1.00 91.88 93 GLN A N 1
ATOM 685 C CA . GLN A 1 93 ? -15.349 2.963 0.436 1.00 91.88 93 GLN A CA 1
ATOM 686 C C . GLN A 1 93 ? -14.115 2.072 0.324 1.00 91.88 93 GLN A C 1
ATOM 688 O O . GLN A 1 93 ? -13.773 1.583 -0.754 1.00 91.88 93 GLN A O 1
ATOM 693 N N . THR A 1 94 ? -13.460 1.842 1.458 1.00 94.12 94 THR A N 1
ATOM 694 C CA . THR A 1 94 ? -12.394 0.848 1.589 1.00 94.12 94 THR A CA 1
ATOM 695 C C . THR A 1 94 ? -12.830 -0.206 2.588 1.00 94.12 94 THR A C 1
ATOM 697 O O . THR A 1 94 ? -13.054 0.102 3.755 1.00 94.12 94 THR A O 1
ATOM 700 N N . GLU A 1 95 ? -12.926 -1.453 2.162 1.00 95.75 95 GLU A N 1
ATOM 701 C CA . GLU A 1 95 ? -13.098 -2.589 3.064 1.00 95.75 95 GLU A CA 1
ATOM 702 C C . GLU A 1 95 ? -11.741 -3.244 3.268 1.00 95.75 95 GLU A C 1
ATOM 704 O O . GLU A 1 95 ? -11.007 -3.450 2.307 1.00 95.75 95 GLU A O 1
ATOM 709 N N . MET A 1 96 ? -11.367 -3.530 4.510 1.00 96.38 96 MET A N 1
ATOM 710 C CA . MET A 1 96 ? -10.069 -4.110 4.843 1.00 96.38 96 MET A CA 1
ATOM 711 C C . MET A 1 96 ? -10.226 -5.176 5.915 1.00 96.38 96 MET A C 1
ATOM 713 O O . MET A 1 96 ? -11.029 -5.043 6.830 1.00 96.38 96 MET A O 1
ATOM 717 N N . THR A 1 97 ? -9.414 -6.216 5.848 1.00 95.88 97 THR A N 1
ATOM 718 C CA . THR A 1 97 ? -9.249 -7.199 6.910 1.00 95.88 97 THR A CA 1
ATOM 719 C C . THR A 1 97 ? -7.795 -7.180 7.337 1.00 95.88 97 THR A C 1
ATOM 721 O O . THR A 1 97 ? -6.907 -7.494 6.548 1.00 95.88 97 THR A O 1
ATOM 724 N N . LEU A 1 98 ? -7.557 -6.799 8.591 1.00 93.25 98 LEU A N 1
ATOM 725 C CA . LEU A 1 98 ? -6.247 -6.926 9.215 1.00 93.25 98 LEU A CA 1
ATOM 726 C C . LEU A 1 98 ? -6.140 -8.318 9.838 1.00 93.25 98 LEU A C 1
ATOM 728 O O . LEU A 1 98 ? -6.822 -8.613 10.819 1.00 93.25 98 LEU A O 1
ATOM 732 N N . GLY A 1 99 ? -5.296 -9.163 9.261 1.00 91.62 99 GLY A N 1
ATOM 733 C CA . GLY A 1 99 ? -4.878 -10.430 9.839 1.00 91.62 99 GLY A CA 1
ATOM 734 C C . GLY A 1 99 ? -3.654 -10.232 10.728 1.00 91.62 99 GLY A C 1
ATOM 735 O O . GLY A 1 99 ? -2.676 -9.601 10.332 1.00 91.62 99 GLY A O 1
ATOM 736 N N . ILE A 1 100 ? -3.694 -10.772 11.939 1.00 89.06 100 ILE A N 1
ATOM 737 C CA . ILE A 1 100 ? -2.586 -10.772 12.894 1.00 89.06 100 ILE A CA 1
ATOM 738 C C . ILE A 1 100 ? -2.266 -12.228 13.201 1.00 89.06 100 ILE A C 1
ATOM 740 O O . ILE A 1 100 ? -3.045 -12.902 13.871 1.00 89.06 100 ILE A O 1
ATOM 744 N N . ASN A 1 101 ? -1.127 -12.711 12.717 1.00 88.19 101 ASN A N 1
ATOM 745 C CA . ASN A 1 101 ? -0.661 -14.076 12.933 1.00 88.19 101 ASN A CA 1
ATOM 746 C C . ASN A 1 101 ? 0.507 -14.059 13.918 1.00 88.19 101 ASN A C 1
ATOM 748 O O . ASN A 1 101 ? 1.609 -13.614 13.588 1.00 88.19 101 ASN A O 1
ATOM 752 N N . LEU A 1 102 ? 0.268 -14.538 15.135 1.00 84.31 102 LEU A N 1
ATOM 753 C CA . LEU A 1 102 ? 1.275 -14.612 16.187 1.00 84.31 102 LEU A CA 1
ATOM 754 C C . LEU A 1 102 ? 2.094 -15.896 16.032 1.00 84.31 102 LEU A C 1
ATOM 756 O O . LEU A 1 102 ? 1.534 -16.993 15.974 1.00 84.31 102 LEU A O 1
ATOM 760 N N . LYS A 1 103 ? 3.421 -15.760 15.958 1.00 74.50 103 LYS A N 1
ATOM 761 C CA . LYS A 1 103 ? 4.361 -16.884 15.826 1.00 74.50 103 LYS A CA 1
ATOM 762 C C . LYS A 1 103 ? 4.947 -17.236 17.201 1.00 74.50 103 LYS A C 1
ATOM 764 O O . LYS A 1 103 ? 5.371 -16.343 17.925 1.00 74.50 103 LYS A O 1
ATOM 769 N N . GLY A 1 104 ? 4.977 -18.524 17.557 1.00 72.31 104 GLY A N 1
ATOM 770 C CA . GLY A 1 104 ? 5.470 -19.028 18.850 1.00 72.31 104 GLY A CA 1
ATOM 771 C C . GLY A 1 104 ? 4.799 -20.346 19.265 1.00 72.31 104 GLY A C 1
ATOM 772 O O . GLY A 1 104 ? 4.101 -20.952 18.454 1.00 72.31 104 GLY A O 1
ATOM 773 N N . ASP A 1 105 ? 4.977 -20.759 20.527 1.00 64.69 105 ASP A N 1
ATOM 774 C CA . ASP A 1 105 ? 4.463 -22.031 21.086 1.00 64.69 105 ASP A CA 1
ATOM 775 C C . ASP A 1 105 ? 2.928 -22.150 21.071 1.00 64.69 105 ASP A C 1
ATOM 777 O O . ASP A 1 105 ? 2.376 -23.246 21.150 1.00 64.69 105 ASP A O 1
ATOM 781 N N . MET A 1 106 ? 2.227 -21.022 20.939 1.00 64.12 106 MET A N 1
ATOM 782 C CA . MET A 1 106 ? 0.774 -20.957 20.834 1.00 64.12 106 MET A CA 1
ATOM 783 C C . MET A 1 106 ? 0.396 -20.075 19.642 1.00 64.12 106 MET A C 1
ATOM 785 O O . MET A 1 106 ? 0.106 -18.888 19.788 1.00 64.12 106 MET A O 1
ATOM 789 N N . SER A 1 107 ? 0.460 -20.654 18.441 1.00 74.75 107 SER A N 1
ATOM 790 C CA . SER A 1 107 ? 0.095 -19.967 17.201 1.00 74.75 107 SER A CA 1
ATOM 791 C C . SER A 1 107 ? -1.378 -19.564 17.232 1.00 74.75 107 SER A C 1
ATOM 793 O O . SER A 1 107 ? -2.256 -20.424 17.332 1.00 74.75 107 SER A O 1
ATOM 795 N N . MET A 1 108 ? -1.647 -18.267 17.122 1.00 81.69 108 MET A N 1
ATOM 796 C CA . MET A 1 108 ? -3.000 -17.719 17.040 1.00 81.69 108 MET A CA 1
ATOM 797 C C . MET A 1 108 ? -3.096 -16.754 15.866 1.00 81.69 108 MET A C 1
ATOM 799 O O . MET A 1 108 ? -2.155 -16.006 15.590 1.00 81.69 108 MET A O 1
ATOM 803 N N . SER A 1 109 ? -4.255 -16.753 15.216 1.00 85.06 109 SER A N 1
ATOM 804 C CA . SER A 1 109 ? -4.571 -15.858 14.108 1.00 85.06 109 SER A CA 1
ATOM 805 C C . SER A 1 109 ? -5.841 -15.083 14.426 1.00 85.06 109 SER A C 1
ATOM 807 O O . SER A 1 109 ? -6.866 -15.676 14.767 1.00 85.06 109 SER A O 1
ATOM 809 N N . PHE A 1 110 ? -5.779 -13.762 14.291 1.00 87.44 110 PHE A N 1
ATOM 810 C CA . PHE A 1 110 ? -6.909 -12.860 14.499 1.00 87.44 110 PHE A CA 1
ATOM 811 C C . PHE A 1 110 ? -7.199 -12.098 13.221 1.00 87.44 110 PHE A C 1
ATOM 813 O O . PHE A 1 110 ? -6.280 -11.558 12.618 1.00 87.44 110 PHE A O 1
ATOM 820 N N . ASN A 1 111 ? -8.474 -12.000 12.855 1.00 90.56 111 ASN A N 1
ATOM 821 C CA . ASN A 1 111 ? -8.914 -11.180 11.736 1.00 90.56 111 ASN A CA 1
ATOM 822 C C . ASN A 1 111 ? -9.779 -10.044 12.264 1.00 90.56 111 ASN A C 1
ATOM 824 O O . ASN A 1 111 ? -10.751 -10.280 12.985 1.00 90.56 111 ASN A O 1
ATOM 828 N N . ILE A 1 112 ? -9.429 -8.822 11.880 1.00 92.25 112 ILE A N 1
ATOM 829 C CA . ILE A 1 112 ? -10.127 -7.599 12.264 1.00 92.25 112 ILE A CA 1
ATOM 830 C C . ILE A 1 112 ? -10.700 -6.967 10.994 1.00 92.25 112 ILE A C 1
ATOM 832 O O . ILE A 1 112 ? -9.978 -6.277 10.269 1.00 92.25 112 ILE A O 1
ATOM 836 N N . PRO A 1 113 ? -11.986 -7.223 10.694 1.00 94.75 113 PRO A N 1
ATOM 837 C CA . PRO A 1 113 ? -12.688 -6.540 9.622 1.00 94.75 113 PRO A CA 1
ATOM 838 C C . PRO A 1 113 ? -12.849 -5.055 9.932 1.00 94.75 113 PRO A C 1
ATOM 840 O O . PRO A 1 113 ? -13.263 -4.668 11.029 1.00 94.75 113 PRO A O 1
ATOM 843 N N . MET A 1 114 ? -12.567 -4.233 8.936 1.00 96.12 114 MET A N 1
ATOM 844 C CA . MET A 1 114 ? -12.670 -2.788 8.978 1.00 96.12 114 MET A CA 1
ATOM 845 C C . MET A 1 114 ? -13.359 -2.289 7.713 1.00 96.12 114 MET A C 1
ATOM 847 O O . MET A 1 114 ? -13.120 -2.795 6.618 1.00 96.12 114 MET A O 1
ATOM 851 N N . VAL A 1 115 ? -14.193 -1.268 7.860 1.00 95.69 115 VAL A N 1
ATOM 852 C CA . VAL A 1 115 ? -14.797 -0.553 6.737 1.00 95.69 115 VAL A CA 1
ATOM 853 C C . VAL A 1 115 ? -14.523 0.923 6.929 1.00 95.69 115 VAL A C 1
ATOM 855 O O . VAL A 1 115 ? -14.873 1.496 7.952 1.00 95.69 115 VAL A O 1
ATOM 858 N N . MET A 1 116 ? -13.887 1.545 5.955 1.00 93.12 116 MET A N 1
ATOM 859 C CA . MET A 1 116 ? -13.608 2.968 5.940 1.00 93.12 116 MET A CA 1
ATOM 860 C C . MET A 1 116 ? -14.468 3.630 4.873 1.00 93.12 116 MET A C 1
ATOM 862 O O . MET A 1 116 ? -14.524 3.180 3.731 1.00 93.12 116 MET A O 1
ATOM 866 N N . THR A 1 117 ? -15.126 4.706 5.267 1.00 91.00 117 THR A N 1
ATOM 867 C CA . THR A 1 117 ? -15.875 5.619 4.400 1.00 91.00 117 THR A CA 1
ATOM 868 C C . THR A 1 117 ? -15.223 6.997 4.475 1.00 91.00 117 THR A C 1
ATOM 870 O O . THR A 1 117 ? -14.264 7.186 5.223 1.00 91.00 117 THR A O 1
ATOM 873 N N . GLN A 1 118 ? -15.753 7.976 3.747 1.00 83.94 118 GLN A N 1
ATOM 874 C CA . GLN A 1 118 ? -15.203 9.331 3.735 1.00 83.94 118 GLN A CA 1
ATOM 875 C C . GLN A 1 118 ? -15.160 10.002 5.124 1.00 83.94 118 GLN A C 1
ATOM 877 O O . GLN A 1 118 ? -14.230 10.751 5.409 1.00 83.94 118 GLN A O 1
ATOM 882 N N . ASP A 1 119 ? -16.141 9.729 5.989 1.00 86.06 119 ASP A N 1
ATOM 883 C CA . ASP A 1 119 ? -16.253 10.377 7.306 1.00 86.06 119 ASP A CA 1
ATOM 884 C C . ASP A 1 119 ? -16.003 9.425 8.484 1.00 86.06 119 ASP A C 1
ATOM 886 O O . ASP A 1 119 ? -15.701 9.870 9.592 1.00 86.06 119 ASP A O 1
ATOM 890 N N . LYS A 1 120 ? -16.165 8.112 8.276 1.00 92.00 120 LYS A N 1
ATOM 891 C CA . LYS A 1 120 ? -16.228 7.130 9.367 1.00 92.00 120 LYS A CA 1
ATOM 892 C C . LYS A 1 120 ? -15.368 5.910 9.108 1.00 92.00 120 LYS A C 1
ATOM 894 O O . LYS A 1 120 ? -15.369 5.361 8.004 1.00 92.00 120 LYS A O 1
ATOM 899 N N . LEU A 1 121 ? -14.730 5.436 10.171 1.00 93.25 121 LEU A N 1
ATOM 900 C CA . LEU A 1 121 ? -14.056 4.148 10.236 1.00 93.25 121 LEU A CA 1
ATOM 901 C C . LEU A 1 121 ? -14.852 3.217 11.150 1.00 93.25 121 LEU A C 1
ATOM 903 O O . LEU A 1 121 ? -15.091 3.510 12.317 1.00 93.25 121 LEU A O 1
ATOM 907 N N . TYR A 1 122 ? -15.249 2.077 10.612 1.00 95.25 122 TYR A N 1
ATOM 908 C CA . TYR A 1 122 ? -15.944 1.016 11.316 1.00 95.25 122 TYR A CA 1
ATOM 909 C C . TYR A 1 122 ? -14.949 -0.104 11.588 1.00 95.25 122 TYR A C 1
ATOM 911 O O . TYR A 1 122 ? -14.401 -0.672 10.646 1.00 95.25 122 TYR A O 1
ATOM 919 N N . VAL A 1 123 ? -14.725 -0.448 12.853 1.00 94.56 123 VAL A N 1
ATOM 920 C CA . VAL A 1 123 ? -13.811 -1.531 13.246 1.00 94.56 123 VAL A CA 1
ATOM 921 C C . VAL A 1 123 ? -14.606 -2.599 13.973 1.00 94.56 123 VAL A C 1
ATOM 923 O O . VAL A 1 123 ? -15.217 -2.326 15.007 1.00 94.56 123 VAL A O 1
ATOM 926 N N . LYS A 1 124 ? -14.620 -3.823 13.445 1.00 92.94 124 LYS A N 1
ATOM 927 C CA . LYS A 1 124 ? -15.273 -4.940 14.123 1.00 92.94 124 LYS A CA 1
ATOM 928 C C . LYS A 1 124 ? -14.388 -5.423 15.260 1.00 92.94 124 LYS A C 1
ATOM 930 O O . LYS A 1 124 ? -13.256 -5.834 15.021 1.00 92.94 124 LYS A O 1
ATOM 935 N N . VAL A 1 125 ? -14.914 -5.415 16.481 1.00 89.69 125 VAL A N 1
ATOM 936 C CA . VAL A 1 125 ? -14.175 -5.892 17.654 1.00 89.69 125 VAL A CA 1
ATOM 937 C C . VAL A 1 125 ? -14.021 -7.413 17.557 1.00 89.69 125 VAL A C 1
ATOM 939 O O . VAL A 1 125 ? -15.035 -8.124 17.581 1.00 89.69 125 VAL A O 1
ATOM 942 N N . PRO A 1 126 ? -12.792 -7.941 17.423 1.00 85.56 126 PRO A N 1
ATOM 943 C CA . PRO A 1 126 ? -12.567 -9.378 17.389 1.00 85.56 126 PRO A CA 1
ATOM 944 C C . PRO A 1 126 ? -12.763 -9.986 18.782 1.00 85.56 126 PRO A C 1
ATOM 946 O O . PRO A 1 126 ? -12.596 -9.323 19.805 1.00 85.56 126 PRO A O 1
ATOM 949 N N . SER A 1 127 ? -13.062 -11.281 18.829 1.00 82.19 127 SER A N 1
ATOM 950 C CA . SER A 1 127 ? -12.922 -12.046 20.067 1.00 82.19 127 SER A CA 1
ATOM 951 C C . SER A 1 127 ? -11.452 -12.442 20.213 1.00 82.19 127 SER A C 1
ATOM 953 O O . SER A 1 127 ? -10.941 -13.211 19.398 1.00 82.19 127 SER A O 1
ATOM 955 N N . ILE A 1 128 ? -10.759 -11.876 21.203 1.00 78.56 128 ILE A N 1
ATOM 956 C CA . ILE A 1 128 ? -9.355 -12.191 21.496 1.00 78.56 128 ILE A CA 1
ATOM 957 C C . ILE A 1 128 ? -9.311 -12.947 22.828 1.00 78.56 128 ILE A C 1
ATOM 959 O O . ILE A 1 128 ? -9.541 -12.336 23.875 1.00 78.56 128 ILE A O 1
ATOM 963 N N . PRO A 1 129 ? -9.006 -14.258 22.829 1.00 69.69 129 PRO A N 1
ATOM 964 C CA . PRO A 1 129 ? -8.742 -14.995 24.057 1.00 69.69 129 PRO A CA 1
ATOM 965 C C . PRO A 1 129 ? -7.600 -14.311 24.822 1.00 69.69 129 PRO A C 1
ATOM 967 O O . PRO A 1 129 ? -6.609 -13.928 24.208 1.00 69.69 129 PRO A O 1
ATOM 970 N N . MET A 1 130 ? -7.724 -14.176 26.146 1.00 71.12 130 MET A N 1
ATOM 971 C CA . MET A 1 130 ? -6.790 -13.476 27.060 1.00 71.12 130 MET A CA 1
ATOM 972 C C . MET A 1 130 ? -6.921 -11.950 27.171 1.00 71.12 130 MET A C 1
ATOM 974 O O . MET A 1 130 ? -6.318 -11.380 28.081 1.00 71.12 130 MET A O 1
ATOM 978 N N . LEU A 1 131 ? -7.708 -11.276 26.326 1.00 72.44 131 LEU A N 1
ATOM 979 C CA . LEU A 1 131 ? -8.071 -9.876 26.569 1.00 72.44 131 LEU A CA 1
ATOM 980 C C . LEU A 1 131 ? -9.485 -9.814 27.159 1.00 72.44 131 LEU A C 1
ATOM 982 O O . LEU A 1 131 ? -10.420 -10.288 26.511 1.00 72.44 131 LEU A O 1
ATOM 986 N N . PRO A 1 132 ? -9.673 -9.241 28.366 1.00 72.56 132 PRO A N 1
ATOM 987 C CA . PRO A 1 132 ? -10.990 -9.088 28.975 1.00 72.56 132 PRO A CA 1
ATOM 988 C C . PRO A 1 132 ? -11.752 -7.955 28.277 1.00 72.56 132 PRO A C 1
ATOM 990 O O . PRO A 1 132 ? -11.887 -6.850 28.800 1.00 72.56 132 PRO A O 1
ATOM 993 N N . LEU A 1 133 ? -12.205 -8.219 27.052 1.00 79.88 133 LEU A N 1
ATOM 994 C CA . LEU A 1 133 ? -13.084 -7.322 26.319 1.00 79.88 133 LEU A CA 1
ATOM 995 C C . LEU A 1 133 ? -14.525 -7.514 26.813 1.00 79.88 133 LEU A C 1
ATOM 997 O O . LEU A 1 133 ? -14.950 -8.658 26.989 1.00 79.88 133 LEU A O 1
ATOM 1001 N N . PRO A 1 134 ? -15.287 -6.428 27.023 1.00 82.69 134 PRO A N 1
ATOM 1002 C CA . PRO A 1 134 ? -16.691 -6.526 27.399 1.00 82.69 134 PRO A CA 1
ATOM 1003 C C . PRO A 1 134 ? -17.497 -7.332 26.365 1.00 82.69 134 PRO A C 1
ATOM 1005 O O . PRO A 1 134 ? -17.413 -7.079 25.160 1.00 82.69 134 PRO A O 1
ATOM 1008 N N . GLU A 1 135 ? -18.277 -8.320 26.813 1.00 82.31 135 GLU A N 1
ATOM 1009 C CA . GLU A 1 135 ? -19.046 -9.195 25.908 1.00 82.31 135 GLU A CA 1
ATOM 1010 C C . GLU A 1 135 ? -20.066 -8.420 25.064 1.00 82.31 135 GLU A C 1
ATOM 1012 O O . GLU A 1 135 ? -20.419 -8.830 23.960 1.00 82.31 135 GLU A O 1
ATOM 1017 N N . ASP A 1 136 ? -20.514 -7.266 25.555 1.00 86.38 136 ASP A N 1
ATOM 1018 C CA . ASP A 1 136 ? -21.460 -6.399 24.872 1.00 86.38 136 ASP A CA 1
ATOM 1019 C C . ASP A 1 136 ? -20.859 -5.673 23.660 1.00 86.38 136 ASP A C 1
ATOM 1021 O O . ASP A 1 136 ? -21.636 -5.192 22.829 1.00 86.38 136 ASP A O 1
ATOM 1025 N N . VAL A 1 137 ? -19.529 -5.620 23.505 1.00 86.56 137 VAL A N 1
ATOM 1026 C CA . VAL A 1 137 ? -18.865 -4.998 22.342 1.00 86.56 137 VAL A CA 1
ATOM 1027 C C . VAL A 1 137 ? -18.245 -6.005 21.374 1.00 86.56 137 VAL A C 1
ATOM 1029 O O . VAL A 1 137 ? -18.058 -5.681 20.199 1.00 86.56 137 VAL A O 1
ATOM 1032 N N . VAL A 1 138 ? -17.959 -7.232 21.819 1.00 88.38 138 VAL A N 1
ATOM 1033 C CA . VAL A 1 138 ? -17.361 -8.277 20.974 1.00 88.38 138 VAL A CA 1
ATOM 1034 C C . VAL A 1 138 ? -18.274 -8.601 19.785 1.00 88.38 138 VAL A C 1
ATOM 1036 O O . VAL A 1 138 ? -19.481 -8.792 19.919 1.00 88.38 138 VAL A O 1
ATOM 1039 N N . GLY A 1 139 ? -17.695 -8.648 18.583 1.00 86.94 139 GLY A N 1
ATOM 1040 C CA . GLY A 1 139 ? -18.412 -8.939 17.341 1.00 86.94 139 GLY A CA 1
ATOM 1041 C C . GLY A 1 139 ? -19.225 -7.771 16.770 1.00 86.94 139 GLY A C 1
ATOM 1042 O O . GLY A 1 139 ? -19.711 -7.889 15.641 1.00 86.94 139 GLY A O 1
ATOM 1043 N N . LYS A 1 140 ? -19.340 -6.646 17.488 1.00 92.19 140 LYS A N 1
ATOM 1044 C CA . LYS A 1 140 ? -19.976 -5.415 16.998 1.00 92.19 140 LYS A CA 1
ATOM 1045 C C . LYS A 1 140 ? -18.960 -4.504 16.310 1.00 92.19 140 LYS A C 1
ATOM 1047 O O . LYS A 1 140 ? -17.750 -4.662 16.464 1.00 92.19 140 LYS A O 1
ATOM 1052 N N . PHE A 1 141 ? -19.468 -3.549 15.534 1.00 92.38 141 PHE A N 1
ATOM 1053 C CA . PHE A 1 141 ? -18.655 -2.502 14.925 1.00 92.38 141 PHE A CA 1
ATOM 1054 C C . PHE A 1 141 ? -18.585 -1.290 15.847 1.00 92.38 141 PHE A C 1
ATOM 1056 O O . PHE A 1 141 ? -19.614 -0.718 16.206 1.00 92.38 141 PHE A O 1
ATOM 1063 N N . LEU A 1 142 ? -17.367 -0.890 16.190 1.00 92.06 142 LEU A N 1
ATOM 1064 C CA . LEU A 1 142 ? -17.093 0.426 16.746 1.00 92.06 142 LEU A CA 1
ATOM 1065 C C . LEU A 1 142 ? -17.076 1.429 15.600 1.00 92.06 142 LEU A C 1
ATOM 1067 O O . LEU A 1 142 ? -16.408 1.200 14.591 1.00 92.06 142 LEU A O 1
ATOM 1071 N N . VAL A 1 143 ? -17.824 2.518 15.757 1.00 94.25 143 VAL A N 1
ATOM 1072 C CA . VAL A 1 143 ? -17.858 3.623 14.799 1.00 94.25 143 VAL A CA 1
ATOM 1073 C C . VAL A 1 143 ? -16.930 4.708 15.312 1.00 94.25 143 VAL A C 1
ATOM 1075 O O . VAL A 1 143 ? -17.130 5.225 16.406 1.00 94.25 143 VAL A O 1
ATOM 1078 N N . LEU A 1 144 ? -15.925 5.038 14.517 1.00 90.62 144 LEU A N 1
ATOM 1079 C CA . LEU A 1 144 ? -14.997 6.125 14.770 1.00 90.62 144 LEU A CA 1
ATOM 1080 C C . LEU A 1 144 ? -15.293 7.233 13.763 1.00 90.62 144 LEU A C 1
ATOM 1082 O O . LEU A 1 144 ? -15.191 7.010 12.554 1.00 90.62 144 LEU A O 1
ATOM 1086 N N . ASP A 1 145 ? -15.680 8.407 14.252 1.00 91.44 145 ASP A N 1
ATOM 1087 C CA . ASP A 1 145 ? -15.854 9.592 13.416 1.00 91.44 145 ASP A CA 1
ATOM 1088 C C . ASP A 1 145 ? -14.501 10.289 13.233 1.00 91.44 145 ASP A C 1
ATOM 1090 O O . ASP A 1 145 ? -13.820 10.627 14.203 1.00 91.44 145 ASP A O 1
ATOM 1094 N N . MET A 1 146 ? -14.067 10.466 11.984 1.00 85.56 146 MET A N 1
ATOM 1095 C CA . MET A 1 146 ? -12.736 11.011 11.699 1.00 85.56 146 MET A CA 1
ATOM 1096 C C . MET A 1 146 ? -12.603 12.484 12.098 1.00 85.56 146 MET A C 1
ATOM 1098 O O . MET A 1 146 ? -11.492 12.935 12.383 1.00 85.56 146 MET A O 1
ATOM 1102 N N . LYS A 1 147 ? -13.712 13.232 12.152 1.00 85.94 147 LYS A N 1
ATOM 1103 C CA . LYS A 1 147 ? -13.710 14.631 12.600 1.00 85.94 147 LYS A CA 1
ATOM 1104 C C . LYS A 1 147 ? -13.532 14.697 14.107 1.00 85.94 147 LYS A C 1
ATOM 1106 O O . LYS A 1 147 ? -12.641 15.403 14.570 1.00 85.94 147 LYS A O 1
ATOM 1111 N N . GLU A 1 148 ? -14.299 13.898 14.848 1.00 87.12 148 GLU A N 1
ATOM 1112 C CA . GLU A 1 148 ? -14.170 13.820 16.308 1.00 87.12 148 GLU A CA 1
ATOM 1113 C C . GLU A 1 148 ? -12.765 13.357 16.723 1.00 87.12 148 GLU A C 1
ATOM 1115 O O . GLU A 1 148 ? -12.176 13.913 17.649 1.00 87.12 148 GLU A O 1
ATOM 1120 N N . LEU A 1 149 ? -12.177 12.387 16.009 1.00 84.38 149 LEU A N 1
ATOM 1121 C CA . LEU A 1 149 ? -10.800 11.957 16.272 1.00 84.38 149 LEU A CA 1
ATOM 1122 C C . LEU A 1 149 ? -9.777 13.076 16.044 1.00 84.38 149 LEU A C 1
ATOM 1124 O O . LEU A 1 149 ? -8.850 13.218 16.841 1.00 84.38 149 LEU A O 1
ATOM 1128 N N . ALA A 1 150 ? -9.922 13.870 14.980 1.00 83.81 150 ALA A N 1
ATOM 1129 C CA . ALA A 1 150 ? -9.009 14.977 14.711 1.00 83.81 150 ALA A CA 1
ATOM 1130 C C . ALA A 1 150 ? -9.087 16.043 15.816 1.00 83.81 150 ALA A C 1
ATOM 1132 O O . ALA A 1 150 ? -8.046 16.467 16.328 1.00 83.81 150 ALA A O 1
ATOM 1133 N N . GLU A 1 151 ? -10.305 16.397 16.243 1.00 86.19 151 GLU A N 1
ATOM 1134 C CA . GLU A 1 151 ? -10.552 17.326 17.351 1.00 86.19 151 GLU A CA 1
ATOM 1135 C C . GLU A 1 151 ? -9.915 16.833 18.656 1.00 86.19 151 GLU A C 1
ATOM 1137 O O . GLU A 1 151 ? -9.215 17.593 19.328 1.00 86.19 151 GLU A O 1
ATOM 1142 N N . GLN A 1 152 ? -10.073 15.545 18.982 1.00 83.56 152 GLN A N 1
ATOM 1143 C CA . GLN A 1 152 ? -9.440 14.929 20.155 1.00 83.56 152 GLN A CA 1
ATOM 1144 C C . GLN A 1 152 ? -7.908 14.946 20.087 1.00 83.56 152 GLN A C 1
ATOM 1146 O O . GLN A 1 152 ? -7.247 15.056 21.119 1.00 83.56 152 GLN A O 1
ATOM 1151 N N . GLN A 1 153 ? -7.333 14.854 18.886 1.00 79.19 153 GLN A N 1
ATOM 1152 C CA . GLN A 1 153 ? -5.887 14.929 18.664 1.00 79.19 153 GLN A CA 1
ATOM 1153 C C . GLN A 1 153 ? -5.360 16.371 18.564 1.00 79.19 153 GLN A C 1
ATOM 1155 O O . GLN A 1 153 ? -4.161 16.569 18.375 1.00 79.19 153 GLN A O 1
ATOM 1160 N N . GLY A 1 154 ? -6.224 17.385 18.696 1.00 79.50 154 GLY A N 1
ATOM 1161 C CA . GLY A 1 154 ? -5.838 18.793 18.576 1.00 79.50 154 GLY A CA 1
ATOM 1162 C C . GLY A 1 154 ? -5.431 19.191 17.154 1.00 79.50 154 GLY A C 1
ATOM 1163 O O . GLY A 1 154 ? -4.664 20.135 16.969 1.00 79.50 154 GLY A O 1
ATOM 1164 N N . THR A 1 155 ? -5.920 18.464 16.149 1.00 79.31 155 THR A N 1
ATOM 1165 C CA . THR A 1 155 ? -5.647 18.707 14.727 1.00 79.31 155 THR A CA 1
ATOM 1166 C C . THR A 1 155 ? -6.946 19.003 13.981 1.00 79.31 155 THR A C 1
ATOM 1168 O O . THR A 1 155 ? -8.029 18.621 14.414 1.00 79.31 155 THR A O 1
ATOM 1171 N N . SER A 1 156 ? -6.872 19.714 12.857 1.00 75.19 156 SER A N 1
ATOM 1172 C CA . SER A 1 156 ? -8.044 19.936 12.011 1.00 75.19 156 SER A CA 1
ATOM 1173 C C . SER A 1 156 ? -8.215 18.779 11.028 1.00 75.19 156 SER A C 1
ATOM 1175 O O . SER A 1 156 ? -7.291 18.434 10.289 1.00 75.19 156 SER A O 1
ATOM 1177 N N . PHE A 1 157 ? -9.415 18.191 10.982 1.00 76.44 157 PHE A N 1
ATOM 1178 C CA . PHE A 1 157 ? -9.751 17.221 9.944 1.00 76.44 157 PHE A CA 1
ATOM 1179 C C . PHE A 1 157 ? -9.756 17.922 8.583 1.00 76.44 157 PHE A C 1
ATOM 1181 O O . PHE A 1 157 ? -10.584 18.801 8.335 1.00 76.44 157 PHE A O 1
ATOM 1188 N N . ASN A 1 158 ? -8.833 17.536 7.702 1.00 75.56 158 ASN A N 1
ATOM 1189 C CA . ASN A 1 158 ? -8.787 18.037 6.337 1.00 75.56 158 ASN A CA 1
ATOM 1190 C C . ASN A 1 158 ? -9.283 16.960 5.353 1.00 75.56 158 ASN A C 1
ATOM 1192 O O . ASN A 1 158 ? -8.489 16.110 4.938 1.00 75.56 158 ASN A O 1
ATOM 1196 N N . PRO A 1 159 ? -10.559 16.999 4.924 1.00 70.50 159 PRO A N 1
ATOM 1197 C CA . PRO A 1 159 ? -11.108 16.012 3.993 1.00 70.50 159 PRO A CA 1
ATOM 1198 C C . PRO A 1 159 ? -10.405 16.025 2.629 1.00 70.50 159 PRO A C 1
ATOM 1200 O O . PRO A 1 159 ? -10.419 15.019 1.921 1.00 70.50 159 PRO A O 1
ATOM 1203 N N . ASP A 1 160 ? -9.734 17.126 2.265 1.00 75.88 160 ASP A N 1
ATOM 1204 C CA . ASP A 1 160 ? -8.964 17.198 1.023 1.00 75.88 160 ASP A CA 1
ATOM 1205 C C . ASP A 1 160 ? -7.777 16.234 0.989 1.00 75.88 160 ASP A C 1
ATOM 1207 O O . ASP A 1 160 ? -7.321 15.887 -0.099 1.00 75.88 160 ASP A O 1
ATOM 1211 N N . MET A 1 161 ? -7.287 15.776 2.146 1.00 69.00 161 MET A N 1
ATOM 1212 C CA . MET A 1 161 ? -6.230 14.760 2.207 1.00 69.00 161 MET A CA 1
ATOM 1213 C C . MET A 1 161 ? -6.688 13.408 1.655 1.00 69.00 161 MET A C 1
ATOM 1215 O O . MET A 1 161 ? -5.860 12.622 1.207 1.00 69.00 161 MET A O 1
ATOM 1219 N N . MET A 1 162 ? -7.997 13.142 1.664 1.00 71.00 162 MET A N 1
ATOM 1220 C CA . MET A 1 162 ? -8.587 11.922 1.112 1.00 71.00 162 MET A CA 1
ATOM 1221 C C . MET A 1 162 ? -9.239 12.152 -0.254 1.00 71.00 162 MET A C 1
ATOM 1223 O O . MET A 1 162 ? -9.856 11.237 -0.790 1.00 71.00 162 MET A O 1
ATOM 1227 N N . ASN A 1 163 ? -9.096 13.348 -0.842 1.00 80.31 163 ASN A N 1
ATOM 1228 C CA . ASN A 1 163 ? -9.662 13.657 -2.149 1.00 80.31 163 ASN A CA 1
ATOM 1229 C C . ASN A 1 163 ? -8.948 12.832 -3.245 1.00 80.31 163 ASN A C 1
ATOM 1231 O O . ASN A 1 163 ? -7.756 13.055 -3.498 1.00 80.31 163 ASN A O 1
ATOM 1235 N N . PRO A 1 164 ? -9.654 11.919 -3.942 1.00 78.38 164 PRO A N 1
ATOM 1236 C CA . PRO A 1 164 ? -9.029 11.038 -4.924 1.00 78.38 164 PRO A CA 1
ATOM 1237 C C . PRO A 1 164 ? -8.387 11.794 -6.089 1.00 78.38 164 PRO A C 1
ATOM 1239 O O . PRO A 1 164 ? -7.343 11.378 -6.584 1.00 78.38 164 PRO A O 1
ATOM 1242 N N . GLU A 1 165 ? -8.963 12.916 -6.525 1.00 83.12 165 GLU A N 1
ATOM 1243 C CA . GLU A 1 165 ? -8.424 13.715 -7.629 1.00 83.12 165 GLU A CA 1
ATOM 1244 C C . GLU A 1 165 ? -7.120 14.409 -7.244 1.00 83.12 165 GLU A C 1
ATOM 1246 O O . GLU A 1 165 ? -6.158 14.380 -8.012 1.00 83.12 165 GLU A O 1
ATOM 1251 N N . LYS A 1 166 ? -7.056 14.991 -6.039 1.00 84.31 166 LYS A N 1
ATOM 1252 C CA . LYS A 1 166 ? -5.831 15.624 -5.525 1.00 84.31 166 LYS A CA 1
ATOM 1253 C C . LYS A 1 166 ? -4.716 14.597 -5.359 1.00 84.31 166 LYS A C 1
ATOM 1255 O O . LYS A 1 166 ? -3.594 14.851 -5.793 1.00 84.31 166 LYS A O 1
ATOM 1260 N N . THR A 1 167 ? -5.034 13.420 -4.826 1.00 82.19 167 THR A N 1
ATOM 1261 C CA . THR A 1 167 ? -4.076 12.316 -4.677 1.00 82.19 167 THR A CA 1
ATOM 1262 C C . THR A 1 167 ? -3.593 11.800 -6.031 1.00 82.19 167 THR A C 1
ATOM 1264 O O . THR A 1 167 ? -2.390 11.636 -6.227 1.00 82.19 167 THR A O 1
ATOM 1267 N N . LYS A 1 168 ? -4.497 11.611 -7.004 1.00 84.06 168 LYS A N 1
ATOM 1268 C CA . LYS A 1 168 ? -4.138 11.216 -8.377 1.00 84.06 168 LYS A CA 1
ATOM 1269 C C . LYS A 1 168 ? -3.255 12.258 -9.055 1.00 84.06 168 LYS A C 1
ATOM 1271 O O . LYS A 1 168 ? -2.276 11.893 -9.699 1.00 84.06 168 LYS A O 1
ATOM 1276 N N . LYS A 1 169 ? -3.570 13.544 -8.888 1.00 86.44 169 LYS A N 1
ATOM 1277 C CA . LYS A 1 169 ? -2.774 14.646 -9.433 1.00 86.44 169 LYS A CA 1
ATOM 1278 C C . LYS A 1 169 ? -1.370 14.668 -8.832 1.00 86.44 169 LYS A C 1
ATOM 1280 O O . LYS A 1 169 ? -0.404 14.678 -9.586 1.00 86.44 169 LYS A O 1
ATOM 1285 N N . LEU A 1 170 ? -1.259 14.603 -7.505 1.00 87.19 170 LEU A N 1
ATOM 1286 C CA . LEU A 1 170 ? 0.027 14.560 -6.809 1.00 87.19 170 LEU A CA 1
ATOM 1287 C C . LEU A 1 170 ? 0.864 13.350 -7.246 1.00 87.19 170 LEU A C 1
ATOM 1289 O O . LEU A 1 170 ? 2.035 13.498 -7.585 1.00 87.19 170 LEU A O 1
ATOM 1293 N N . ALA A 1 171 ? 0.260 12.159 -7.286 1.00 85.81 171 ALA A N 1
ATOM 1294 C CA . ALA A 1 171 ? 0.931 10.952 -7.758 1.00 85.81 171 ALA A CA 1
ATOM 1295 C C . ALA A 1 171 ? 1.416 11.112 -9.208 1.00 85.81 171 ALA A C 1
ATOM 1297 O O . ALA A 1 171 ? 2.556 10.771 -9.518 1.00 85.81 171 ALA A O 1
ATOM 1298 N N . GLY A 1 172 ? 0.584 11.684 -10.082 1.00 86.44 172 GLY A N 1
ATOM 1299 C CA . GLY A 1 172 ? 0.949 11.989 -11.463 1.00 86.44 172 GLY A CA 1
ATOM 1300 C C . GLY A 1 172 ? 2.124 12.963 -11.572 1.00 86.44 172 GLY A C 1
ATOM 1301 O O . GLY A 1 172 ? 3.048 12.709 -12.340 1.00 86.44 172 GLY A O 1
ATOM 1302 N N . GLU A 1 173 ? 2.135 14.038 -10.782 1.00 88.88 173 GLU A N 1
ATOM 1303 C CA . GLU A 1 173 ? 3.221 15.028 -10.755 1.00 88.88 173 GLU A CA 1
ATOM 1304 C C . GLU A 1 173 ? 4.545 14.422 -10.265 1.00 88.88 173 GLU A C 1
ATOM 1306 O O . GLU A 1 173 ? 5.586 14.630 -10.895 1.00 88.88 173 GLU A O 1
ATOM 1311 N N . ILE A 1 174 ? 4.510 13.620 -9.194 1.00 87.81 174 ILE A N 1
ATOM 1312 C CA . ILE A 1 174 ? 5.690 12.917 -8.666 1.00 87.81 174 ILE A CA 1
ATOM 1313 C C . ILE A 1 174 ? 6.245 11.949 -9.716 1.00 87.81 174 ILE A C 1
ATOM 1315 O O . ILE A 1 174 ? 7.440 11.977 -10.015 1.00 87.81 174 ILE A O 1
ATOM 1319 N N . MET A 1 175 ? 5.381 11.122 -10.311 1.00 86.19 175 MET A N 1
ATOM 1320 C CA . MET A 1 175 ? 5.793 10.139 -11.314 1.00 86.19 175 MET A CA 1
ATOM 1321 C C . MET A 1 175 ? 6.336 10.816 -12.573 1.00 86.19 175 MET A C 1
ATOM 1323 O O . MET A 1 175 ? 7.381 10.416 -13.078 1.00 86.19 175 MET A O 1
ATOM 1327 N N . ASN A 1 176 ? 5.687 11.881 -13.048 1.00 87.69 176 ASN A N 1
ATOM 1328 C CA . ASN A 1 176 ? 6.164 12.652 -14.193 1.00 87.69 176 ASN A CA 1
ATOM 1329 C C . ASN A 1 176 ? 7.536 13.286 -13.930 1.00 87.69 176 ASN A C 1
ATOM 1331 O O . ASN A 1 176 ? 8.403 13.259 -14.801 1.00 87.69 176 ASN A O 1
ATOM 1335 N N . THR A 1 177 ? 7.753 13.818 -12.725 1.00 88.50 177 THR A N 1
ATOM 1336 C CA . THR A 1 177 ? 9.054 14.369 -12.321 1.00 88.50 177 THR A CA 1
ATOM 1337 C C . THR A 1 177 ? 10.124 13.280 -12.324 1.00 88.50 177 THR A C 1
ATOM 1339 O O . THR A 1 177 ? 11.170 13.451 -12.944 1.00 88.50 177 THR A O 1
ATOM 1342 N N . LEU A 1 178 ? 9.842 12.122 -11.718 1.00 87.94 178 LEU A N 1
ATOM 1343 C CA . LEU A 1 178 ? 10.762 10.985 -11.693 1.00 87.94 178 LEU A CA 1
ATOM 1344 C C . LEU A 1 178 ? 11.108 10.512 -13.111 1.00 87.94 178 LEU A C 1
ATOM 1346 O O . LEU A 1 178 ? 12.279 10.343 -13.444 1.00 87.94 178 LEU A O 1
ATOM 1350 N N . PHE A 1 179 ? 10.113 10.341 -13.978 1.00 86.12 179 PHE A N 1
ATOM 1351 C CA . PHE A 1 179 ? 10.369 9.920 -15.349 1.00 86.12 179 PHE A CA 1
ATOM 1352 C C . PHE A 1 179 ? 11.075 11.003 -16.165 1.00 86.12 179 PHE A C 1
ATOM 1354 O O . PHE A 1 179 ? 11.906 10.671 -17.000 1.00 86.12 179 PHE A O 1
ATOM 1361 N N . THR A 1 180 ? 10.831 12.288 -15.931 1.00 87.50 180 THR A N 1
ATOM 1362 C CA . THR A 1 180 ? 11.541 13.356 -16.655 1.00 87.50 180 THR A CA 1
ATOM 1363 C C . THR A 1 180 ? 13.007 13.440 -16.236 1.00 87.50 180 THR A C 1
ATOM 1365 O O . THR A 1 180 ? 13.888 13.565 -17.086 1.00 87.50 180 THR A O 1
ATOM 1368 N N . GLU A 1 181 ? 13.286 13.324 -14.938 1.00 87.81 181 GLU A N 1
ATOM 1369 C CA . GLU A 1 181 ? 14.636 13.494 -14.408 1.00 87.81 181 GLU A CA 1
ATOM 1370 C C . GLU A 1 181 ? 15.547 12.292 -14.656 1.00 87.81 181 GLU A C 1
ATOM 1372 O O . GLU A 1 181 ? 16.751 12.462 -14.876 1.00 87.81 181 GLU A O 1
ATOM 1377 N N . TYR A 1 182 ? 15.009 11.074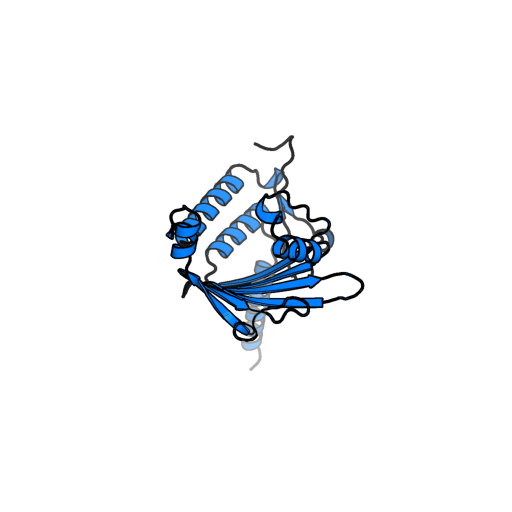 -14.655 1.00 87.31 182 TYR A N 1
ATOM 1378 C CA . TYR A 1 182 ? 15.817 9.866 -14.785 1.00 87.31 182 TYR A CA 1
ATOM 1379 C C . TYR A 1 182 ? 15.793 9.307 -16.218 1.00 87.31 182 TYR A C 1
ATOM 1381 O O . TYR A 1 182 ? 14.748 9.017 -16.813 1.00 87.31 182 TYR A O 1
ATOM 1389 N N . ASP A 1 183 ? 16.990 9.140 -16.792 1.00 86.38 183 ASP A N 1
ATOM 1390 C CA . ASP A 1 183 ? 17.165 8.575 -18.132 1.00 86.38 183 ASP A CA 1
ATOM 1391 C C . ASP A 1 183 ? 16.715 7.104 -18.192 1.00 86.38 183 ASP A C 1
ATOM 1393 O O . ASP A 1 183 ? 17.088 6.282 -17.350 1.00 86.38 183 ASP A O 1
ATOM 1397 N N . GLY A 1 184 ? 15.945 6.774 -19.233 1.00 82.31 184 GLY A N 1
ATOM 1398 C CA . GLY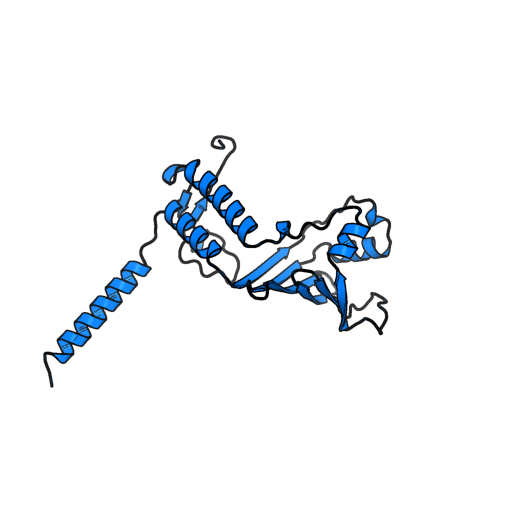 A 1 184 ? 15.335 5.457 -19.423 1.00 82.31 184 GLY A CA 1
ATOM 1399 C C . GLY A 1 184 ? 16.344 4.318 -19.553 1.00 82.31 184 GLY A C 1
ATOM 1400 O O . GLY A 1 184 ? 16.120 3.246 -19.008 1.00 82.31 184 GLY A O 1
ATOM 1401 N N . LYS A 1 185 ? 17.476 4.548 -20.227 1.00 82.06 185 LYS A N 1
ATOM 1402 C CA . LYS A 1 185 ? 18.478 3.504 -20.498 1.00 82.06 185 LYS A CA 1
ATOM 1403 C C . LYS A 1 185 ? 19.446 3.318 -19.338 1.00 82.06 185 LYS A C 1
ATOM 1405 O O . LYS A 1 185 ? 19.981 2.228 -19.138 1.00 82.06 185 LYS A O 1
ATOM 1410 N N . LYS A 1 186 ? 19.710 4.393 -18.595 1.00 85.00 186 LYS A N 1
ATOM 1411 C CA . LYS A 1 186 ? 20.666 4.394 -17.490 1.00 85.00 186 LYS A CA 1
ATOM 1412 C C . LYS A 1 186 ? 20.053 3.914 -16.180 1.00 85.00 186 LYS A C 1
ATOM 1414 O O . LYS A 1 186 ? 20.758 3.247 -15.436 1.00 85.00 186 LYS A O 1
ATOM 1419 N N . TYR A 1 187 ? 18.797 4.245 -15.885 1.00 88.00 187 TYR A N 1
ATOM 1420 C CA . TYR A 1 187 ? 18.216 4.023 -14.553 1.00 88.00 187 TYR A CA 1
ATOM 1421 C C . TYR A 1 187 ? 17.132 2.944 -14.508 1.00 88.00 187 TYR A C 1
ATOM 1423 O O . TYR A 1 187 ? 16.796 2.479 -13.419 1.00 88.00 187 TYR A O 1
ATOM 1431 N N . PHE A 1 188 ? 16.613 2.516 -15.663 1.00 90.38 188 PHE A N 1
ATOM 1432 C CA . PHE A 1 188 ? 15.551 1.517 -15.755 1.00 90.38 188 PHE A CA 1
ATOM 1433 C C . PHE A 1 188 ? 16.033 0.304 -16.544 1.00 90.38 188 PHE A C 1
ATOM 1435 O O . PHE A 1 188 ? 16.565 0.431 -17.646 1.00 90.38 188 PHE A O 1
ATOM 1442 N N . LYS A 1 189 ? 15.867 -0.886 -15.970 1.00 89.75 189 LYS A N 1
ATOM 1443 C CA . LYS A 1 189 ? 16.306 -2.145 -16.580 1.00 89.75 189 LYS A CA 1
ATOM 1444 C C . LYS A 1 189 ? 15.232 -3.204 -16.456 1.00 89.75 189 LYS A C 1
ATOM 1446 O O . LYS A 1 189 ? 14.594 -3.317 -15.415 1.00 89.75 189 LYS A O 1
ATOM 1451 N N . ASP A 1 190 ? 15.083 -4.012 -17.495 1.00 89.88 190 ASP A N 1
ATOM 1452 C CA . ASP A 1 190 ? 14.295 -5.232 -17.392 1.00 89.88 190 ASP A CA 1
ATOM 1453 C C . ASP A 1 190 ? 15.018 -6.263 -16.526 1.00 89.88 190 ASP A C 1
ATOM 1455 O O . ASP A 1 190 ? 16.214 -6.517 -16.687 1.00 89.88 190 ASP A O 1
ATOM 1459 N N . VAL A 1 191 ? 14.254 -6.904 -15.652 1.00 90.00 191 VAL A N 1
ATOM 1460 C CA . VAL A 1 191 ? 14.673 -8.073 -14.883 1.00 90.00 191 VAL A CA 1
ATOM 1461 C C . VAL A 1 191 ? 13.830 -9.253 -15.345 1.00 90.00 191 VAL A C 1
ATOM 1463 O O . VAL A 1 191 ? 12.629 -9.132 -15.599 1.00 90.00 191 VAL A O 1
ATOM 1466 N N . ALA A 1 192 ? 14.450 -10.419 -15.510 1.00 88.12 192 ALA A N 1
ATOM 1467 C CA . ALA A 1 192 ? 13.682 -11.615 -15.818 1.00 88.12 192 ALA A CA 1
ATOM 1468 C C . ALA A 1 192 ? 12.796 -11.970 -14.616 1.00 88.12 192 ALA A C 1
ATOM 1470 O O . ALA A 1 192 ? 13.258 -11.957 -13.482 1.00 88.12 192 ALA A O 1
ATOM 1471 N N . VAL A 1 193 ? 11.537 -12.338 -14.866 1.00 86.94 193 VAL A N 1
ATOM 1472 C CA . VAL A 1 193 ? 10.549 -12.664 -13.817 1.00 86.94 193 VAL A CA 1
ATOM 1473 C C . VAL A 1 193 ? 11.095 -13.690 -12.814 1.00 86.94 193 VAL A C 1
ATOM 1475 O O . VAL A 1 193 ? 10.957 -13.518 -11.609 1.00 86.94 193 VAL A O 1
ATOM 1478 N N . LYS A 1 194 ? 11.794 -14.716 -13.314 1.00 86.00 194 LYS A N 1
ATOM 1479 C CA . LYS A 1 194 ? 12.443 -15.761 -12.504 1.00 86.00 194 LYS A CA 1
ATOM 1480 C C . LYS A 1 194 ? 13.547 -15.252 -11.565 1.00 86.00 194 LYS A C 1
ATOM 1482 O O . LYS A 1 194 ? 13.823 -15.899 -10.565 1.00 86.00 194 LYS A O 1
ATOM 1487 N N . ASP A 1 195 ? 14.159 -14.116 -11.888 1.00 89.38 195 ASP A N 1
ATOM 1488 C CA . ASP A 1 195 ? 15.288 -13.535 -11.155 1.00 89.38 195 ASP A CA 1
ATOM 1489 C C . ASP A 1 195 ? 14.828 -12.360 -10.264 1.00 89.38 195 ASP A C 1
ATOM 1491 O O . ASP A 1 195 ? 15.624 -11.770 -9.538 1.00 89.38 195 ASP A O 1
ATOM 1495 N N . ALA A 1 196 ? 13.536 -12.010 -10.312 1.00 85.75 196 ALA A N 1
ATOM 1496 C CA . ALA A 1 196 ? 12.965 -10.843 -9.646 1.00 85.75 196 ALA A CA 1
ATOM 1497 C C . ALA A 1 196 ? 12.508 -11.091 -8.198 1.00 85.75 196 ALA A C 1
ATOM 1499 O O . ALA A 1 196 ? 12.088 -10.140 -7.543 1.00 85.75 196 ALA A O 1
ATOM 1500 N N . ASN A 1 197 ? 12.575 -12.336 -7.700 1.00 86.81 197 ASN A N 1
ATOM 1501 C CA . ASN A 1 197 ? 12.116 -12.726 -6.356 1.00 86.81 197 ASN A CA 1
ATOM 1502 C C . ASN A 1 197 ? 10.735 -12.138 -6.005 1.00 86.81 197 ASN A C 1
ATOM 1504 O O . ASN A 1 197 ? 10.551 -11.542 -4.941 1.00 86.81 197 ASN A O 1
ATOM 1508 N N . LEU A 1 198 ? 9.781 -12.253 -6.935 1.00 85.56 198 LEU A N 1
ATOM 1509 C CA . LEU A 1 198 ? 8.443 -11.699 -6.751 1.00 85.56 198 LEU A CA 1
ATOM 1510 C C . LEU A 1 198 ? 7.723 -12.384 -5.577 1.00 85.56 198 LEU A C 1
ATOM 1512 O O . LEU A 1 198 ? 7.916 -13.584 -5.371 1.00 85.56 198 LEU A O 1
ATOM 1516 N N . PRO A 1 199 ? 6.877 -11.653 -4.830 1.00 81.12 199 PRO A N 1
ATOM 1517 C CA . PRO A 1 199 ? 6.014 -12.254 -3.821 1.00 81.12 199 PRO A CA 1
ATOM 1518 C C . PRO A 1 199 ? 5.099 -13.333 -4.413 1.00 81.12 199 PRO A C 1
ATOM 1520 O O . PRO A 1 199 ? 4.673 -13.238 -5.568 1.00 81.12 199 PRO A O 1
ATOM 1523 N N . ASP A 1 200 ? 4.746 -14.324 -3.592 1.00 77.62 200 ASP A N 1
ATOM 1524 C CA . ASP A 1 200 ? 3.806 -15.377 -3.977 1.00 77.62 200 ASP A CA 1
ATOM 1525 C C . ASP A 1 200 ? 2.477 -14.780 -4.470 1.00 77.62 200 ASP A C 1
ATOM 1527 O O . ASP A 1 200 ? 1.909 -13.877 -3.854 1.00 77.62 200 ASP A O 1
ATOM 1531 N N . GLY A 1 201 ? 1.968 -15.303 -5.588 1.00 77.31 201 GLY A N 1
ATOM 1532 C CA . GLY A 1 201 ? 0.700 -14.868 -6.184 1.00 77.31 201 GLY A CA 1
ATOM 1533 C C . GLY A 1 201 ? 0.791 -13.673 -7.141 1.00 77.31 201 GLY A C 1
ATOM 1534 O O . GLY A 1 201 ? -0.233 -13.291 -7.706 1.00 77.31 201 GLY A O 1
ATOM 1535 N N . VAL A 1 202 ? 1.979 -13.103 -7.377 1.00 83.56 202 VAL A N 1
ATOM 1536 C CA . VAL A 1 202 ? 2.177 -12.044 -8.382 1.00 83.56 202 VAL A CA 1
ATOM 1537 C C . VAL A 1 202 ? 2.474 -12.651 -9.759 1.00 83.56 202 VAL A C 1
ATOM 1539 O O . VAL A 1 202 ? 3.573 -13.140 -10.008 1.00 83.56 202 VAL A O 1
ATOM 1542 N N . ASP A 1 203 ? 1.511 -12.565 -10.682 1.00 85.06 203 ASP A N 1
ATOM 1543 C CA . ASP A 1 203 ? 1.695 -12.926 -12.097 1.00 85.06 203 ASP A CA 1
ATOM 1544 C C . ASP A 1 203 ? 2.133 -11.699 -12.922 1.00 85.06 203 ASP A C 1
ATOM 1546 O O . ASP A 1 203 ? 1.317 -10.949 -13.466 1.00 85.06 203 ASP A O 1
ATOM 1550 N N . ALA A 1 204 ? 3.445 -11.441 -12.963 1.00 86.50 204 ALA A N 1
ATOM 1551 C CA . ALA A 1 204 ? 4.014 -10.302 -13.681 1.00 86.50 204 ALA A CA 1
ATOM 1552 C C . ALA A 1 204 ? 4.466 -10.678 -15.101 1.00 86.50 204 ALA A C 1
ATOM 1554 O O . ALA A 1 204 ? 5.338 -11.523 -15.297 1.00 86.50 204 ALA A O 1
ATOM 1555 N N . LYS A 1 205 ? 3.953 -9.958 -16.106 1.00 86.44 205 LYS A N 1
ATOM 1556 C CA . LYS A 1 205 ? 4.371 -10.108 -17.516 1.00 86.44 205 LYS A CA 1
ATOM 1557 C C . LYS A 1 205 ? 5.725 -9.454 -17.823 1.00 86.44 205 LYS A C 1
ATOM 1559 O O . LYS A 1 205 ? 6.420 -9.867 -18.750 1.00 86.44 205 LYS A O 1
ATOM 1564 N N . GLN A 1 206 ? 6.091 -8.426 -17.061 1.00 88.62 206 GLN A N 1
ATOM 1565 C CA . GLN A 1 206 ? 7.346 -7.685 -17.175 1.00 88.62 206 GLN A CA 1
ATOM 1566 C C . GLN A 1 206 ? 7.745 -7.182 -15.785 1.00 88.62 206 GLN A C 1
ATOM 1568 O O . GLN A 1 206 ? 6.884 -6.750 -15.020 1.00 88.62 206 GLN A O 1
ATOM 1573 N N . VAL A 1 207 ? 9.039 -7.234 -15.466 1.00 90.19 207 VAL A N 1
ATOM 1574 C CA . VAL A 1 207 ? 9.596 -6.667 -14.235 1.00 90.19 207 VAL A CA 1
ATOM 1575 C C . VAL A 1 207 ? 10.623 -5.622 -14.627 1.00 90.19 207 VAL A C 1
ATOM 1577 O O . VAL A 1 207 ? 11.575 -5.930 -15.340 1.00 90.19 207 VAL A O 1
ATOM 1580 N N . VAL A 1 208 ? 10.429 -4.398 -14.143 1.00 90.88 208 VAL A N 1
ATOM 1581 C CA . VAL A 1 208 ? 11.357 -3.290 -14.360 1.00 90.88 208 VAL A CA 1
ATOM 1582 C C . VAL A 1 208 ? 11.981 -2.901 -13.029 1.00 90.88 208 VAL A C 1
ATOM 1584 O O . VAL A 1 208 ? 11.280 -2.584 -12.072 1.00 90.88 208 VAL A O 1
ATOM 1587 N N . GLN A 1 209 ? 13.307 -2.899 -12.982 1.00 89.69 209 GLN A N 1
ATOM 1588 C CA . GLN A 1 209 ? 14.081 -2.362 -11.877 1.00 89.69 209 GLN A CA 1
ATOM 1589 C C . GLN A 1 209 ? 14.433 -0.905 -12.166 1.00 89.69 209 GLN A C 1
ATOM 1591 O O . GLN A 1 209 ? 15.131 -0.606 -13.137 1.00 89.69 209 GLN A O 1
ATOM 1596 N N . PHE A 1 210 ? 13.987 -0.014 -11.286 1.00 90.69 210 PHE A N 1
ATOM 1597 C CA . PHE A 1 210 ? 14.537 1.330 -11.151 1.00 90.69 210 PHE A CA 1
ATOM 1598 C C . PHE A 1 210 ? 15.629 1.302 -10.079 1.00 90.69 210 PHE A C 1
ATOM 1600 O O . PHE A 1 210 ? 15.406 0.748 -9.001 1.00 90.69 210 PHE A O 1
ATOM 1607 N N . TYR A 1 211 ? 16.808 1.856 -10.359 1.00 86.12 211 TYR A N 1
ATOM 1608 C CA . TYR A 1 211 ? 17.901 1.876 -9.386 1.00 86.12 211 TYR A CA 1
ATOM 1609 C C . TYR A 1 211 ? 18.562 3.247 -9.295 1.00 86.12 211 TYR A C 1
ATOM 1611 O O . TYR A 1 211 ? 18.984 3.823 -10.295 1.00 86.12 211 TYR A O 1
ATOM 1619 N N . VAL A 1 212 ? 18.702 3.733 -8.065 1.00 84.19 212 VAL A N 1
ATOM 1620 C CA . VAL A 1 212 ? 19.427 4.957 -7.723 1.00 84.19 212 VAL A CA 1
ATOM 1621 C C . VAL A 1 212 ? 20.456 4.602 -6.652 1.00 84.19 212 VAL A C 1
ATOM 1623 O O . VAL A 1 212 ? 20.165 3.846 -5.728 1.00 84.19 212 VAL A O 1
ATOM 1626 N N . THR A 1 213 ? 21.673 5.103 -6.804 1.00 83.12 213 THR A N 1
ATOM 1627 C CA . THR A 1 213 ? 22.804 4.945 -5.889 1.00 83.12 213 THR A CA 1
ATOM 1628 C C . THR A 1 213 ? 23.313 6.325 -5.485 1.00 83.12 213 THR A C 1
ATOM 1630 O O . THR A 1 213 ? 23.034 7.314 -6.161 1.00 83.12 213 THR A O 1
ATOM 1633 N N . ASN A 1 214 ? 24.111 6.404 -4.418 1.00 82.38 214 ASN A N 1
ATOM 1634 C CA . ASN A 1 214 ? 24.715 7.672 -3.981 1.00 82.38 214 ASN A CA 1
ATOM 1635 C C . ASN A 1 214 ? 25.543 8.355 -5.085 1.00 82.38 214 ASN A C 1
ATOM 1637 O O . ASN A 1 214 ? 25.669 9.572 -5.090 1.00 82.38 214 ASN A O 1
ATOM 1641 N N . ASP A 1 215 ? 26.067 7.582 -6.038 1.00 77.31 215 ASP A N 1
ATOM 1642 C CA . ASP A 1 215 ? 26.892 8.089 -7.139 1.00 77.31 215 ASP A CA 1
ATOM 1643 C C . ASP A 1 215 ? 26.071 8.622 -8.323 1.00 77.31 215 ASP A C 1
ATOM 1645 O O . ASP A 1 215 ? 26.624 9.215 -9.250 1.00 77.31 215 ASP A O 1
ATOM 1649 N N . ASN A 1 216 ? 24.766 8.337 -8.364 1.00 72.38 216 ASN A N 1
ATOM 1650 C CA . ASN A 1 216 ? 23.928 8.634 -9.524 1.00 72.38 216 ASN A CA 1
ATOM 1651 C C . ASN A 1 216 ? 22.583 9.295 -9.186 1.00 72.38 216 ASN A C 1
ATOM 1653 O O . ASN A 1 216 ? 21.820 9.576 -10.120 1.00 72.38 216 ASN A O 1
ATOM 1657 N N . VAL A 1 217 ? 22.321 9.524 -7.894 1.00 77.56 217 VAL A N 1
ATOM 1658 C CA . VAL A 1 217 ? 21.225 10.355 -7.393 1.00 77.56 217 VAL A CA 1
ATOM 1659 C C . VAL A 1 217 ? 21.419 11.788 -7.885 1.00 77.56 217 VAL A C 1
ATOM 1661 O O . VAL A 1 217 ? 22.543 12.292 -7.921 1.00 77.56 217 VAL A O 1
ATOM 1664 N N . LYS A 1 218 ? 20.328 12.398 -8.342 1.00 66.81 218 LYS A N 1
ATOM 1665 C CA . LYS A 1 218 ? 20.286 13.786 -8.803 1.00 66.81 218 LYS A CA 1
ATOM 1666 C C . LYS A 1 218 ? 19.839 14.717 -7.688 1.00 66.81 218 LYS A C 1
ATOM 1668 O O . LYS A 1 218 ? 18.956 14.290 -6.911 1.00 66.81 218 LYS A O 1
#

Sequence (218 aa):
MKKNWAALILTLVLAMTVVLAGCSSKKEPKEALEASAVNAMKMTSYEMKSKVTIKDLQVTSASADNAAASQVMSMLKNAELTIDGVYQNDPQQTEMTLGINLKGDMSMSFNIPMVMTQDKLYVKVPSIPMLPLPEDVVGKFLVLDMKELAEQQGTSFNPDMMNPEKTKKLAGEIMNTLFTEYDGKKYFKDVAVKDANLPDGVDAKQVVQFYVTNDNVK

Secondary structure (DSSP, 8-state):
--SHHHHHHHHHHHHHHHHHHHTT-PPPHHHHHHHHHHHHHH-SEEEEEEEEE-S------GGGGSHHHHHHHHHHTT-EEEEEEEEETTTTEEEEEEEEEE-SSS-EEEEEEEEE-SSEEEEE----TTS---TTTTTSEEEEEHHHHHHHTT----GGGG-HHHHHHHHHHHHHHHHHHS-HHHHEEEE-GGGTTPPTT---S-EEEE---TTT--

Foldseek 3Di:
DPDPVVVVVVVVVVVVVVVVVVVQDDDQQLVVVVVVLVVVLVDQKDKDKDKDFAAADDDDDPVCPPPVNVVVSVQQHRWIWIKIWMAGNVVGKIWIWIWIWGDDPDTDIWIWIWMDGLFWIWIAADDDPPDPDPPVRHRGIDIDGQQVVCVVVVHGDDSVVSVSVNVSVVSVVVSVVVSVVDDSVPFKDWDDPVRPPDDPPDDDSTDIGGDDDPVRDD